Protein AF-A0AAD9RQG6-F1 (afdb_monomer)

Radius of gyration: 21.59 Å; Cα contacts (8 Å, |Δi|>4): 151; chains: 1; bounding box: 57×41×57 Å

pLDDT: mean 78.48, std 16.46, range [25.41, 93.88]

Secondary structure (DSSP, 8-state):
-HHHHHHHHHHHHHHHHHHHHHHHHHHHHHH-GGG--HHHHHHHHHHHHHHHHHHHHHHHHTSTTTHHHHHHHHHH-HHHH--GGGS-HHHHHHHHHHHHHHHHTTHHHHHHHHHHHGGG---HHHHHHHHHHHHHHHTT----HHHHHTTTHHHHSTTT-GGG--HHHHHHHHHHTT--TTSS-HHHHHHHHHHHHHHHHHHHHHTT-GGGS-HHHHHHHHHHTT--TTTGGG-TTSGGGSTT--

Nearest PDB structures (foldseek):
  8ap6-assembly1_E  TM=6.357E-01  e=2.308E-02  Trypanosoma brucei brucei
  6elu-assembly2_D  TM=2.944E-01  e=5.279E+00  Trypanosoma brucei rhodesiense
  2v0o-assembly2_C  TM=1.497E-01  e=2.511E+00  Homo sapiens

Organism: NCBI:txid1348599

Solvent-accessible surface area (backbone atoms only — not comparable to full-atom values): 14191 Å² total; per-residue (Å²): 112,68,66,61,51,42,49,56,49,14,51,53,52,46,52,52,52,49,52,52,44,54,52,47,55,55,46,46,77,72,71,49,83,84,84,57,50,46,69,54,55,51,44,64,68,46,46,65,58,44,47,65,46,33,44,63,55,54,62,47,51,73,40,83,80,41,48,79,53,52,55,59,48,38,67,77,37,39,84,73,42,43,47,77,59,55,46,52,73,66,53,48,52,52,54,48,51,52,54,48,57,61,17,55,66,24,49,62,61,34,50,52,50,50,61,70,44,50,77,72,45,81,52,65,67,61,37,53,53,51,49,53,44,52,52,33,47,74,72,71,48,82,70,54,69,69,64,55,58,75,50,44,64,38,47,72,35,78,69,55,10,74,91,66,50,50,70,68,45,49,49,24,54,32,34,49,72,69,43,73,78,87,49,81,61,61,66,59,55,50,50,53,50,52,53,49,51,51,52,42,52,55,24,37,55,73,64,62,33,79,89,63,51,53,72,70,56,50,53,48,45,40,70,75,52,83,59,86,53,90,62,48,86,80,49,76,88,67,65,87,75,72,80,80,82,129

Structure (mmCIF, N/CA/C/O backbone):
data_AF-A0AAD9RQG6-F1
#
_entry.id   AF-A0AAD9RQG6-F1
#
loop_
_atom_site.group_PDB
_atom_site.id
_atom_site.type_symbol
_atom_site.label_atom_id
_atom_site.label_alt_id
_atom_site.label_comp_id
_atom_site.label_asym_id
_atom_site.label_entity_id
_atom_site.label_seq_id
_atom_site.pdbx_PDB_ins_code
_atom_site.Cartn_x
_atom_site.Cartn_y
_atom_site.Cartn_z
_atom_site.occupancy
_atom_site.B_iso_or_equiv
_atom_site.auth_seq_id
_atom_site.auth_comp_id
_atom_site.auth_asym_id
_atom_site.auth_atom_id
_atom_site.pdbx_PDB_model_num
ATOM 1 N N . MET A 1 1 ? 11.235 -9.439 -32.032 1.00 61.31 1 MET A N 1
ATOM 2 C CA . MET A 1 1 ? 11.265 -7.955 -31.947 1.00 61.31 1 MET A CA 1
ATOM 3 C C . MET A 1 1 ? 10.408 -7.368 -30.819 1.00 61.31 1 MET A C 1
ATOM 5 O O . MET A 1 1 ? 10.856 -6.404 -30.210 1.00 61.31 1 MET A O 1
ATOM 9 N N . LEU A 1 2 ? 9.226 -7.923 -30.501 1.00 68.56 2 LEU A N 1
ATOM 10 C CA . LEU A 1 2 ? 8.334 -7.377 -29.459 1.00 68.56 2 LEU A CA 1
ATOM 11 C C . LEU A 1 2 ? 8.984 -7.318 -28.058 1.00 68.56 2 LEU A C 1
ATOM 13 O O . LEU A 1 2 ? 8.902 -6.296 -27.386 1.00 68.56 2 LEU A O 1
ATOM 17 N N . LEU A 1 3 ? 9.704 -8.377 -27.665 1.00 69.69 3 LEU A N 1
ATOM 18 C CA . LEU A 1 3 ? 10.379 -8.485 -26.365 1.00 69.69 3 LEU A CA 1
ATOM 19 C C . LEU A 1 3 ? 11.419 -7.377 -26.150 1.00 69.69 3 LEU A C 1
ATOM 21 O O . LEU A 1 3 ? 11.365 -6.654 -25.163 1.00 69.69 3 LEU A O 1
ATOM 25 N N . TYR A 1 4 ? 12.319 -7.191 -27.118 1.00 74.94 4 TYR A N 1
ATOM 26 C CA . TYR A 1 4 ? 13.326 -6.129 -27.074 1.00 74.94 4 TYR A CA 1
ATOM 27 C C . TYR A 1 4 ? 12.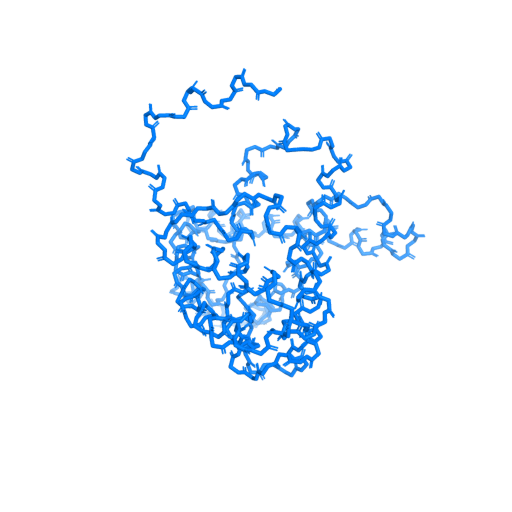685 -4.743 -26.944 1.00 74.94 4 TYR A C 1
ATOM 29 O O . TYR A 1 4 ? 13.173 -3.915 -26.183 1.00 74.94 4 TYR A O 1
ATOM 37 N N . ARG A 1 5 ? 11.563 -4.495 -27.635 1.00 78.50 5 ARG A N 1
ATOM 38 C CA . ARG A 1 5 ? 10.841 -3.219 -27.548 1.00 78.50 5 ARG A CA 1
ATOM 39 C C . ARG A 1 5 ? 10.243 -2.993 -26.158 1.00 78.50 5 ARG A C 1
ATOM 41 O O . ARG A 1 5 ? 10.395 -1.900 -25.626 1.00 78.50 5 ARG A O 1
ATOM 48 N N . VAL A 1 6 ? 9.613 -4.010 -25.568 1.00 77.38 6 VAL A N 1
ATOM 49 C CA . VAL A 1 6 ? 9.045 -3.934 -24.210 1.00 77.38 6 VAL A CA 1
ATOM 50 C C . VAL A 1 6 ? 10.143 -3.690 -23.178 1.00 77.38 6 VAL A C 1
ATOM 52 O O . VAL A 1 6 ? 10.019 -2.778 -22.369 1.00 77.38 6 VAL A O 1
ATOM 55 N N . PHE A 1 7 ? 11.254 -4.427 -23.250 1.00 78.62 7 PHE A N 1
ATOM 56 C CA . PHE A 1 7 ? 12.377 -4.231 -22.334 1.00 78.62 7 PHE A CA 1
ATOM 57 C C . PHE A 1 7 ? 13.052 -2.871 -22.522 1.00 78.62 7 PHE A C 1
ATOM 59 O O . PHE A 1 7 ? 13.266 -2.176 -21.539 1.00 78.62 7 PHE A O 1
ATOM 66 N N . LYS A 1 8 ? 13.328 -2.450 -23.762 1.00 81.12 8 LYS A N 1
ATOM 67 C CA . LYS A 1 8 ? 13.946 -1.148 -24.060 1.00 81.12 8 LYS A CA 1
ATOM 68 C C . LYS A 1 8 ? 13.084 0.022 -23.585 1.00 81.12 8 LYS A C 1
ATOM 70 O O . LYS A 1 8 ? 13.601 0.974 -22.998 1.00 81.12 8 LYS A O 1
ATOM 75 N N . ASN A 1 9 ? 11.779 -0.040 -23.841 1.00 82.19 9 ASN A N 1
ATOM 76 C CA . ASN A 1 9 ? 10.848 0.984 -23.379 1.00 82.19 9 ASN A CA 1
ATOM 77 C C . ASN A 1 9 ? 10.743 0.961 -21.851 1.00 82.19 9 ASN A C 1
ATOM 79 O O . ASN A 1 9 ? 10.900 2.008 -21.230 1.00 82.19 9 ASN A O 1
ATOM 83 N N . GLY A 1 10 ? 10.612 -0.224 -21.250 1.00 82.25 10 GLY A N 1
ATOM 84 C CA . GLY A 1 10 ? 10.555 -0.395 -19.800 1.00 82.25 10 GLY A CA 1
ATOM 85 C C . GLY A 1 10 ? 11.804 0.125 -19.088 1.00 82.25 10 GLY A C 1
ATOM 86 O O . GLY A 1 10 ? 11.682 0.851 -18.107 1.00 82.25 10 GLY A O 1
ATOM 87 N N . THR A 1 11 ? 13.008 -0.137 -19.614 1.00 83.00 11 THR A N 1
ATOM 88 C CA . THR A 1 11 ? 14.244 0.439 -19.062 1.00 83.00 11 THR A CA 1
ATOM 89 C C . THR A 1 11 ? 14.247 1.958 -19.172 1.00 83.00 11 THR A C 1
ATOM 91 O O . THR A 1 11 ? 14.614 2.633 -18.216 1.00 83.00 11 THR A O 1
ATOM 94 N N . LYS A 1 12 ? 13.824 2.514 -20.315 1.00 86.12 12 LYS A N 1
ATOM 95 C CA . LYS A 1 12 ? 13.802 3.968 -20.527 1.00 86.12 12 LYS A CA 1
ATOM 96 C C . LYS A 1 12 ? 12.846 4.654 -19.548 1.00 86.12 12 LYS A C 1
ATOM 98 O O . LYS A 1 12 ? 13.221 5.654 -18.941 1.00 86.12 12 LYS A O 1
ATOM 103 N N . GLU A 1 13 ? 11.641 4.113 -19.389 1.00 84.69 13 GLU A N 1
ATOM 104 C CA . GLU A 1 13 ? 10.644 4.614 -18.437 1.00 84.69 13 GLU A CA 1
ATOM 105 C C . GLU A 1 13 ? 11.157 4.504 -16.996 1.00 84.69 13 GLU A C 1
ATOM 107 O O . GLU A 1 13 ? 11.123 5.485 -16.255 1.00 84.69 13 GLU A O 1
ATOM 112 N N . PHE A 1 14 ? 11.735 3.357 -16.630 1.00 85.62 14 PHE A N 1
ATOM 113 C CA . PHE A 1 14 ? 12.299 3.135 -15.301 1.00 85.62 14 PHE A CA 1
ATOM 114 C C . PHE A 1 14 ? 13.414 4.135 -14.967 1.00 85.62 14 PHE A C 1
ATOM 116 O O . PHE A 1 14 ? 13.359 4.783 -13.927 1.00 85.62 14 PHE A O 1
ATOM 123 N N . PHE A 1 15 ? 14.400 4.328 -15.852 1.00 85.00 15 PHE A N 1
ATOM 124 C CA . PHE A 1 15 ? 15.485 5.289 -15.618 1.00 85.00 15 PHE A CA 1
ATOM 125 C C . PHE A 1 15 ? 15.002 6.744 -15.594 1.00 85.00 15 PHE A C 1
ATOM 127 O O . PHE A 1 15 ? 15.527 7.539 -14.816 1.00 85.00 15 PHE A O 1
ATOM 134 N N . SER A 1 16 ? 13.993 7.094 -16.398 1.00 86.31 16 SER A N 1
ATOM 135 C CA . SER A 1 16 ? 13.339 8.407 -16.328 1.00 86.31 16 SER A CA 1
ATOM 136 C C . SER A 1 16 ? 12.748 8.646 -14.938 1.00 86.31 16 SER A C 1
ATOM 138 O O . SER A 1 16 ? 13.010 9.673 -14.308 1.00 86.31 16 SER A O 1
ATOM 140 N N . ASP A 1 17 ? 11.990 7.679 -14.430 1.00 85.12 17 ASP A N 1
ATOM 141 C CA . ASP A 1 17 ? 11.357 7.789 -13.122 1.00 85.12 17 ASP A CA 1
ATOM 142 C C . ASP A 1 17 ? 12.377 7.732 -11.973 1.00 85.12 17 ASP A C 1
ATOM 144 O O . ASP A 1 17 ? 12.215 8.433 -10.974 1.00 85.12 17 ASP A O 1
ATOM 148 N N . LEU A 1 18 ? 13.471 6.977 -12.119 1.00 85.56 18 LEU A N 1
ATOM 149 C CA . LEU A 1 18 ? 14.593 7.015 -11.178 1.00 85.56 18 LEU A CA 1
ATOM 150 C C . LEU A 1 18 ? 15.275 8.380 -11.150 1.00 85.56 18 LEU A C 1
ATOM 152 O O . LEU A 1 18 ? 15.566 8.896 -10.073 1.00 85.56 18 LEU A O 1
ATOM 156 N N . GLY A 1 19 ? 15.514 8.984 -12.315 1.00 85.81 19 GLY A N 1
ATOM 157 C CA . GLY A 1 19 ? 16.075 10.328 -12.407 1.00 85.81 19 GLY A CA 1
ATOM 158 C C . GLY A 1 19 ? 15.192 11.350 -11.690 1.00 85.81 19 GLY A C 1
ATOM 159 O O . GLY A 1 19 ? 15.685 12.119 -10.865 1.00 85.81 19 GLY A O 1
ATOM 160 N N . LYS A 1 20 ? 13.873 11.299 -11.926 1.00 86.56 20 LYS A N 1
ATOM 161 C CA . LYS A 1 20 ? 12.889 12.129 -11.212 1.00 86.56 20 LYS A CA 1
ATOM 162 C C . LYS A 1 20 ? 12.940 11.889 -9.703 1.00 86.56 20 LYS A C 1
ATOM 164 O O . LYS A 1 20 ? 13.023 12.849 -8.946 1.00 86.56 20 LYS A O 1
ATOM 169 N N . TYR A 1 21 ? 12.955 10.632 -9.265 1.00 86.38 21 TYR A N 1
ATOM 170 C CA . TYR A 1 21 ? 13.054 10.272 -7.850 1.00 86.38 21 TYR A CA 1
ATOM 171 C C . TYR A 1 21 ? 14.309 10.859 -7.186 1.00 86.38 21 TYR A C 1
ATOM 173 O O . TYR A 1 21 ? 14.210 11.470 -6.124 1.00 86.38 21 TYR A O 1
ATOM 181 N N . MET A 1 22 ? 15.474 10.759 -7.832 1.00 84.81 22 MET A N 1
ATOM 182 C CA . MET A 1 22 ? 16.723 11.327 -7.312 1.00 84.81 22 MET A CA 1
ATOM 183 C C . MET A 1 22 ? 16.670 12.856 -7.207 1.00 84.81 22 MET A C 1
ATOM 185 O O . MET A 1 22 ? 17.141 13.423 -6.220 1.00 84.81 22 MET A O 1
ATOM 189 N N . SER A 1 23 ? 16.076 13.531 -8.193 1.00 84.69 23 SER A N 1
ATOM 190 C CA . SER A 1 23 ? 15.862 14.982 -8.152 1.00 84.69 23 SER A CA 1
ATOM 191 C C . SER A 1 23 ? 14.915 15.390 -7.020 1.00 84.69 23 SER A C 1
ATOM 193 O O . SER A 1 23 ? 15.175 16.373 -6.327 1.00 84.69 23 SER A O 1
ATOM 195 N N . LEU A 1 24 ? 13.858 14.611 -6.779 1.00 84.94 24 LEU A N 1
ATOM 196 C CA . LEU A 1 24 ? 12.909 14.850 -5.690 1.00 84.94 24 LEU A CA 1
ATOM 197 C C . LEU A 1 24 ? 13.531 14.647 -4.312 1.00 84.94 24 LEU A C 1
ATOM 199 O O . LEU A 1 24 ? 13.288 15.461 -3.427 1.00 84.94 24 LEU A O 1
ATOM 203 N N . LEU A 1 25 ? 14.368 13.623 -4.132 1.00 81.75 25 LEU A N 1
ATOM 204 C CA . LEU A 1 25 ? 15.104 13.426 -2.880 1.00 81.75 25 LEU A CA 1
ATOM 205 C C . LEU A 1 25 ? 16.026 14.612 -2.570 1.00 81.75 25 LEU A C 1
ATOM 207 O O . LEU A 1 25 ? 16.084 15.071 -1.431 1.00 81.75 25 LEU A O 1
ATOM 211 N N . LYS A 1 26 ? 16.718 15.148 -3.585 1.00 80.00 26 LYS A N 1
ATOM 212 C CA . LYS A 1 26 ? 17.540 16.358 -3.427 1.00 80.00 26 LYS A CA 1
ATOM 213 C C . LYS A 1 26 ? 16.689 17.574 -3.055 1.00 80.00 26 LYS A C 1
ATOM 215 O O . LYS A 1 26 ? 17.047 18.288 -2.127 1.00 80.00 26 LYS A O 1
ATOM 220 N N . LYS A 1 27 ? 15.553 17.776 -3.730 1.00 77.44 27 LYS A N 1
ATOM 221 C CA . LYS A 1 27 ? 14.614 18.880 -3.464 1.00 77.44 27 LYS A CA 1
ATOM 222 C C . LYS A 1 27 ? 13.996 18.794 -2.065 1.00 77.44 27 LYS A C 1
ATOM 224 O O . LYS A 1 27 ? 13.904 19.800 -1.374 1.00 77.44 27 LYS A O 1
ATOM 229 N N . GLN A 1 28 ? 13.630 17.593 -1.616 1.00 73.31 28 GLN A N 1
ATOM 230 C CA . GLN A 1 28 ? 13.080 17.353 -0.280 1.00 73.31 28 GLN A CA 1
ATOM 231 C C . GLN A 1 28 ? 14.066 17.740 0.829 1.00 73.31 28 GLN A C 1
ATOM 233 O O . GLN A 1 28 ? 13.648 18.313 1.833 1.00 73.31 28 GLN A O 1
ATOM 238 N N . ASN A 1 29 ? 15.354 17.443 0.643 1.00 65.75 29 ASN A N 1
ATOM 239 C CA . ASN A 1 29 ? 16.402 17.794 1.602 1.00 65.75 29 ASN A CA 1
ATOM 240 C C . ASN A 1 29 ? 16.694 19.306 1.664 1.00 65.75 29 ASN A C 1
ATOM 242 O O . ASN A 1 29 ? 17.303 19.744 2.634 1.00 65.75 29 ASN A O 1
ATOM 246 N N . LEU A 1 30 ? 16.289 20.082 0.649 1.00 60.78 30 LEU A N 1
ATOM 247 C CA . LEU A 1 30 ? 16.596 21.512 0.523 1.00 60.78 30 LEU A CA 1
ATOM 248 C C . LEU A 1 30 ? 15.401 22.425 0.855 1.00 60.78 30 LEU A C 1
ATOM 250 O O . LEU A 1 30 ? 15.564 23.351 1.640 1.00 60.78 30 LEU A O 1
ATOM 254 N N . ASP A 1 31 ? 14.206 22.150 0.316 1.00 57.41 31 ASP A N 1
ATOM 255 C CA . ASP A 1 31 ? 13.069 23.097 0.336 1.00 57.41 31 ASP A CA 1
ATOM 256 C C . ASP A 1 31 ? 11.907 22.692 1.265 1.00 57.41 31 ASP A C 1
ATOM 258 O O . ASP A 1 31 ? 10.929 23.427 1.420 1.00 57.41 31 ASP A O 1
ATOM 262 N N . GLY A 1 32 ? 11.979 21.514 1.893 1.00 58.09 32 GLY A N 1
ATOM 263 C CA . GLY A 1 32 ? 10.878 20.977 2.694 1.00 58.09 32 GLY A CA 1
ATOM 264 C C . GLY A 1 32 ? 9.651 20.561 1.859 1.00 58.09 32 GLY A C 1
ATOM 265 O O . GLY A 1 32 ? 9.453 20.941 0.708 1.00 58.09 32 GLY A O 1
ATOM 266 N N . LEU A 1 33 ? 8.797 19.717 2.442 1.00 57.38 33 LEU A N 1
ATOM 267 C CA . LEU A 1 33 ? 7.716 18.970 1.767 1.00 57.38 33 LEU A CA 1
ATOM 268 C C . LEU A 1 33 ? 6.525 19.826 1.255 1.00 57.38 33 LEU A C 1
ATOM 270 O O . LEU A 1 33 ? 5.476 19.276 0.920 1.00 57.38 33 LEU A O 1
ATOM 274 N N . ASN A 1 34 ? 6.628 21.157 1.221 1.00 58.25 34 ASN A N 1
ATOM 275 C CA . ASN A 1 34 ? 5.455 22.036 1.126 1.00 58.25 34 ASN A CA 1
ATOM 276 C C . ASN A 1 34 ? 4.846 22.149 -0.284 1.00 58.25 34 ASN A C 1
ATOM 278 O O . ASN A 1 34 ? 3.642 22.402 -0.397 1.00 58.25 34 ASN A O 1
ATOM 282 N N . ASN A 1 35 ? 5.629 21.893 -1.339 1.00 65.00 35 ASN A N 1
ATOM 283 C CA . ASN A 1 35 ? 5.195 22.003 -2.739 1.00 65.00 35 ASN A CA 1
ATOM 284 C C . ASN A 1 35 ? 5.431 20.710 -3.541 1.00 65.00 35 ASN A C 1
ATOM 286 O O . ASN A 1 35 ? 6.037 20.733 -4.616 1.00 65.00 35 ASN A O 1
ATOM 290 N N . ILE A 1 36 ? 5.021 19.575 -2.970 1.00 68.94 36 ILE A N 1
ATOM 291 C CA . ILE A 1 36 ? 5.125 18.268 -3.625 1.00 68.94 36 ILE A CA 1
ATOM 292 C C . ILE A 1 36 ? 3.809 17.960 -4.333 1.00 68.94 36 ILE A C 1
ATOM 294 O O . ILE A 1 36 ? 2.750 17.933 -3.701 1.00 68.94 36 ILE A O 1
ATOM 298 N N . LYS A 1 37 ? 3.894 17.714 -5.640 1.00 77.25 37 LYS A N 1
ATOM 299 C CA . LYS A 1 37 ? 2.759 17.285 -6.463 1.00 77.25 37 LYS A CA 1
ATOM 300 C C . LYS A 1 37 ? 2.370 15.849 -6.138 1.00 77.25 37 LYS A C 1
ATOM 302 O O . LYS A 1 37 ? 3.192 15.040 -5.704 1.00 77.25 37 LYS A O 1
ATOM 307 N N . ARG A 1 38 ? 1.128 15.474 -6.416 1.00 71.44 38 ARG A N 1
ATOM 308 C CA . ARG A 1 38 ? 0.614 14.127 -6.142 1.00 71.44 38 ARG A CA 1
ATOM 309 C C . ARG A 1 38 ? 1.447 13.031 -6.822 1.00 71.44 38 ARG A C 1
ATOM 311 O O . ARG A 1 38 ? 1.753 12.012 -6.202 1.00 71.44 38 ARG A O 1
ATOM 318 N N . GLU A 1 39 ? 1.855 13.251 -8.071 1.00 72.94 39 GLU A N 1
ATOM 319 C CA . GLU A 1 39 ? 2.701 12.313 -8.827 1.00 72.94 39 GLU A CA 1
ATOM 320 C C . GLU A 1 39 ? 4.071 12.101 -8.170 1.00 72.94 39 GLU A C 1
ATOM 322 O O . GLU A 1 39 ? 4.591 10.986 -8.136 1.00 72.94 39 GLU A O 1
ATOM 327 N N . GLU A 1 40 ? 4.637 13.158 -7.588 1.00 78.75 40 GLU A N 1
ATOM 328 C CA . GLU A 1 40 ? 5.915 13.112 -6.882 1.00 78.75 40 GLU A CA 1
ATOM 329 C C . GLU A 1 40 ? 5.782 12.313 -5.574 1.00 78.75 40 GLU A C 1
ATOM 331 O O . GLU A 1 40 ? 6.625 11.461 -5.290 1.00 78.75 40 GLU A O 1
ATOM 336 N N . ILE A 1 41 ? 4.686 12.498 -4.819 1.00 75.56 41 ILE A N 1
ATOM 337 C CA . ILE A 1 41 ? 4.378 11.703 -3.611 1.00 75.56 41 ILE A CA 1
ATOM 338 C C . ILE A 1 41 ? 4.271 10.214 -3.962 1.00 75.56 41 ILE A C 1
ATOM 340 O O . ILE A 1 41 ? 4.850 9.358 -3.283 1.00 75.56 41 ILE A O 1
ATOM 344 N N . GLN A 1 42 ? 3.547 9.896 -5.036 1.00 76.06 42 GLN A N 1
ATOM 345 C CA . GLN A 1 42 ? 3.401 8.528 -5.517 1.00 76.06 42 GLN A CA 1
ATOM 346 C C . GLN A 1 42 ? 4.754 7.927 -5.907 1.00 76.06 42 GLN A C 1
ATOM 348 O O . GLN A 1 42 ? 5.050 6.784 -5.537 1.00 76.06 42 GLN A O 1
ATOM 353 N N . LEU A 1 43 ? 5.572 8.684 -6.639 1.00 80.69 43 LEU A N 1
ATOM 354 C CA . LEU A 1 43 ? 6.874 8.235 -7.108 1.00 80.69 43 LEU A CA 1
ATOM 355 C C . LEU A 1 43 ? 7.813 7.945 -5.935 1.00 80.69 43 LEU A C 1
ATOM 357 O O . LEU A 1 43 ? 8.385 6.857 -5.876 1.00 80.69 43 LEU A O 1
ATOM 361 N N . ILE A 1 44 ? 7.898 8.856 -4.960 1.00 80.00 44 ILE A N 1
ATOM 362 C CA . ILE A 1 44 ? 8.724 8.705 -3.752 1.00 80.00 44 ILE A CA 1
ATOM 363 C C . ILE A 1 44 ? 8.363 7.429 -2.984 1.00 80.00 44 ILE A C 1
ATOM 365 O O . ILE A 1 44 ? 9.246 6.733 -2.484 1.00 80.00 44 ILE A O 1
ATOM 369 N N . TYR A 1 45 ? 7.074 7.093 -2.901 1.00 76.31 45 TYR A N 1
ATOM 370 C CA . TYR A 1 45 ? 6.623 5.922 -2.150 1.00 76.31 45 TYR A CA 1
ATOM 371 C C . TYR A 1 45 ? 6.752 4.599 -2.923 1.00 76.31 45 TYR A C 1
ATOM 373 O O . TYR A 1 45 ? 6.926 3.532 -2.320 1.00 76.31 45 TYR A O 1
ATOM 381 N N . THR A 1 46 ? 6.640 4.646 -4.251 1.00 77.69 46 THR A N 1
ATOM 382 C CA . THR A 1 46 ? 6.629 3.449 -5.107 1.00 77.69 46 THR A CA 1
ATOM 383 C C . THR A 1 46 ? 8.047 3.033 -5.503 1.00 77.69 46 THR A C 1
ATOM 385 O O . THR A 1 46 ? 8.392 1.855 -5.387 1.00 77.69 46 THR A O 1
ATOM 388 N N . MET A 1 47 ? 8.909 3.996 -5.847 1.00 81.69 47 MET A N 1
ATOM 389 C CA . MET A 1 47 ? 10.257 3.722 -6.348 1.00 81.69 47 MET A CA 1
ATOM 390 C C . MET A 1 47 ? 11.180 2.891 -5.458 1.00 81.69 47 MET A C 1
ATOM 392 O O . MET A 1 47 ? 11.822 1.988 -5.989 1.00 81.69 47 MET A O 1
ATOM 396 N N . PRO A 1 48 ? 11.272 3.094 -4.130 1.00 80.94 48 PRO A N 1
ATOM 397 C CA . PRO A 1 48 ? 12.165 2.272 -3.314 1.00 80.94 48 PRO A CA 1
ATOM 398 C C . PRO A 1 48 ? 11.765 0.789 -3.326 1.00 80.94 48 PRO A C 1
ATOM 400 O O . PRO A 1 48 ? 12.623 -0.089 -3.261 1.00 80.94 48 PRO A O 1
ATOM 403 N N . LYS A 1 49 ? 10.465 0.489 -3.446 1.00 79.94 49 LYS A N 1
ATOM 404 C CA . LYS A 1 49 ? 9.971 -0.893 -3.545 1.00 79.94 49 LYS A CA 1
ATOM 405 C C . LYS A 1 49 ? 10.290 -1.492 -4.909 1.00 79.94 49 LYS A C 1
ATOM 407 O O . LYS A 1 49 ? 10.710 -2.645 -4.973 1.00 79.94 49 LYS A O 1
ATOM 412 N N . ASP A 1 50 ? 10.121 -0.707 -5.967 1.00 83.75 50 ASP A N 1
ATOM 413 C CA . ASP A 1 50 ? 10.449 -1.114 -7.332 1.00 83.75 50 ASP A CA 1
ATOM 414 C C . ASP A 1 50 ? 11.956 -1.359 -7.498 1.00 83.75 50 ASP A C 1
ATOM 416 O O . ASP A 1 50 ? 12.355 -2.377 -8.064 1.00 83.75 50 ASP A O 1
ATOM 420 N N . LEU A 1 51 ? 12.796 -0.508 -6.901 1.00 85.12 51 LEU A N 1
ATOM 421 C CA . LEU A 1 51 ? 14.249 -0.676 -6.845 1.00 85.12 51 LEU A CA 1
ATOM 422 C C . LEU A 1 51 ? 14.659 -1.949 -6.109 1.00 85.12 51 LEU A C 1
ATOM 424 O O . LEU A 1 51 ? 15.459 -2.725 -6.624 1.00 85.12 51 LEU A O 1
ATOM 428 N N . LEU A 1 52 ? 14.096 -2.193 -4.924 1.00 85.81 52 LEU A N 1
ATOM 429 C CA . LEU A 1 52 ? 14.406 -3.394 -4.148 1.00 85.81 52 LEU A CA 1
ATOM 430 C C . LEU A 1 52 ? 13.962 -4.673 -4.871 1.00 85.81 52 LEU A C 1
ATOM 432 O O . LEU A 1 52 ? 14.605 -5.711 -4.740 1.00 85.81 52 LEU A O 1
ATOM 436 N N . LYS A 1 53 ? 12.888 -4.593 -5.661 1.00 85.38 53 LYS A N 1
ATOM 437 C CA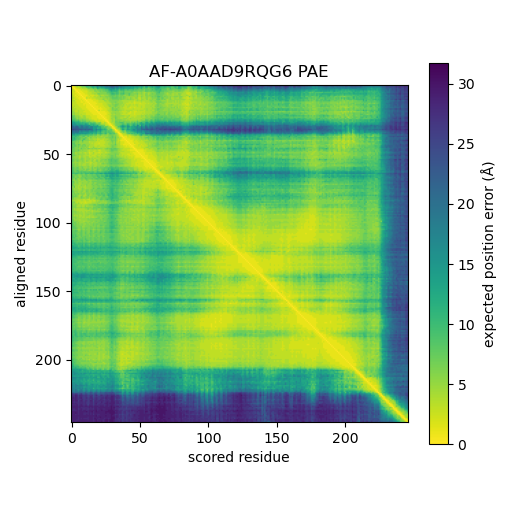 . LYS A 1 53 ? 12.382 -5.705 -6.466 1.00 85.38 53 LYS A CA 1
ATOM 438 C C . LYS A 1 53 ? 13.257 -6.002 -7.685 1.00 85.38 53 LYS A C 1
ATOM 440 O O . LYS A 1 53 ? 13.492 -7.170 -7.976 1.00 85.38 53 LYS A O 1
ATOM 445 N N . ILE A 1 54 ? 13.732 -4.972 -8.389 1.00 86.00 54 ILE A N 1
ATOM 446 C CA . ILE A 1 54 ? 14.514 -5.138 -9.625 1.00 86.00 54 ILE A CA 1
ATOM 447 C C . ILE A 1 54 ? 16.019 -5.299 -9.373 1.00 86.00 54 ILE A C 1
ATOM 449 O O . ILE A 1 54 ? 16.717 -5.893 -10.191 1.00 86.00 54 ILE A O 1
ATOM 453 N N . SER A 1 55 ? 16.525 -4.820 -8.232 1.00 86.06 55 SER A N 1
ATOM 454 C CA . SER A 1 55 ? 17.944 -4.884 -7.861 1.00 86.06 55 SER A CA 1
ATOM 455 C C . SER A 1 55 ? 18.542 -6.297 -7.957 1.00 86.06 55 SER A C 1
ATOM 457 O O . SER A 1 55 ? 19.583 -6.432 -8.597 1.00 86.06 55 SER A O 1
ATOM 459 N N . PRO A 1 56 ? 17.893 -7.376 -7.466 1.00 86.12 56 PRO A N 1
ATOM 460 C CA . PRO A 1 56 ? 18.420 -8.732 -7.631 1.00 86.12 56 PRO A CA 1
ATOM 461 C C . PRO A 1 56 ? 18.611 -9.130 -9.099 1.00 86.12 56 PRO A C 1
ATOM 463 O O . PRO A 1 56 ? 19.631 -9.712 -9.452 1.00 86.12 56 PRO A O 1
ATOM 466 N N . VAL A 1 57 ? 17.660 -8.775 -9.969 1.00 86.56 57 VAL A N 1
ATOM 467 C CA . VAL A 1 57 ? 17.743 -9.054 -11.410 1.00 86.56 57 VAL A CA 1
ATOM 468 C C . VAL A 1 57 ? 18.907 -8.288 -12.035 1.00 86.56 57 VAL A C 1
ATOM 470 O O . VAL A 1 57 ? 19.681 -8.869 -12.793 1.00 86.56 57 VAL A O 1
ATOM 473 N N . LEU A 1 58 ? 19.070 -7.011 -11.673 1.00 85.38 58 LEU A N 1
ATOM 474 C CA . LEU A 1 58 ? 20.163 -6.170 -12.162 1.00 85.38 58 LEU A CA 1
ATOM 475 C C . LEU A 1 58 ? 21.530 -6.690 -11.705 1.00 85.38 58 LEU A C 1
ATOM 477 O O . LEU A 1 58 ? 22.414 -6.868 -12.538 1.00 85.38 58 LEU A O 1
ATOM 481 N N . LEU A 1 59 ? 21.688 -6.997 -10.417 1.00 88.38 59 LEU A N 1
ATOM 482 C CA . LEU A 1 59 ? 22.937 -7.516 -9.856 1.00 88.38 59 LEU A CA 1
ATOM 483 C C . LEU A 1 59 ? 23.335 -8.848 -10.496 1.00 88.38 59 LEU A C 1
ATOM 485 O O . LEU A 1 59 ? 24.490 -9.028 -10.871 1.00 88.38 59 LEU A O 1
ATOM 489 N N . ILE A 1 60 ? 22.377 -9.762 -10.682 1.00 87.62 60 ILE A N 1
ATOM 490 C CA . ILE A 1 60 ? 22.640 -11.049 -11.333 1.00 87.62 60 ILE A CA 1
ATOM 491 C C . ILE A 1 60 ? 23.006 -10.843 -12.807 1.00 87.62 60 ILE A C 1
ATOM 493 O O . ILE A 1 60 ? 23.904 -11.524 -13.291 1.00 87.62 60 ILE A O 1
ATOM 497 N N . SER A 1 61 ? 22.369 -9.900 -13.512 1.00 85.12 61 SER A N 1
ATOM 498 C CA . SER A 1 61 ? 22.645 -9.636 -14.935 1.00 85.12 61 SER A CA 1
ATOM 499 C C . SER A 1 61 ? 24.033 -9.043 -15.218 1.00 85.12 61 SER A C 1
ATOM 501 O O . SER A 1 61 ? 24.547 -9.145 -16.332 1.00 85.12 61 SER A O 1
ATOM 503 N N . MET A 1 62 ? 24.670 -8.441 -14.210 1.00 85.56 62 MET A N 1
ATOM 504 C CA . MET A 1 62 ? 26.040 -7.934 -14.337 1.00 85.56 62 MET A CA 1
ATOM 505 C C . MET A 1 62 ? 27.077 -9.063 -14.409 1.00 85.56 62 MET A C 1
ATOM 507 O O . MET A 1 62 ? 28.187 -8.837 -14.887 1.00 85.56 62 MET A O 1
ATOM 511 N N . LEU A 1 63 ? 26.737 -10.274 -13.955 1.00 90.06 63 LEU A N 1
ATOM 512 C CA . LEU A 1 63 ? 27.648 -11.413 -13.988 1.00 90.06 63 LEU A CA 1
ATOM 513 C C . LEU A 1 63 ? 27.715 -12.023 -15.403 1.00 90.06 63 LEU A C 1
ATOM 515 O O . LEU A 1 63 ? 26.694 -12.150 -16.086 1.00 90.06 63 LEU A O 1
ATOM 519 N N . PRO A 1 64 ? 28.902 -12.442 -15.875 1.00 83.94 64 PRO A N 1
ATOM 520 C CA . PRO A 1 64 ? 29.001 -13.197 -17.117 1.00 83.94 64 PRO A CA 1
ATOM 521 C C . PRO A 1 64 ? 28.279 -14.550 -16.967 1.00 83.94 64 PRO A C 1
ATOM 523 O O . PRO A 1 64 ? 28.219 -15.119 -15.880 1.00 83.94 64 PRO A O 1
ATOM 526 N N . PHE A 1 65 ? 27.725 -15.073 -18.065 1.00 84.25 65 PHE A N 1
ATOM 527 C CA . PHE A 1 65 ? 26.999 -16.359 -18.160 1.00 84.25 65 PHE A CA 1
ATOM 528 C C . PHE A 1 65 ? 25.622 -16.455 -17.470 1.00 84.25 65 PHE A C 1
ATOM 530 O O . PHE A 1 65 ? 24.796 -17.262 -17.893 1.00 84.25 65 PHE A O 1
ATOM 537 N N . THR A 1 66 ? 25.301 -15.617 -16.485 1.00 85.94 66 THR A N 1
ATOM 538 C CA . THR A 1 66 ? 23.981 -15.618 -15.810 1.00 85.94 66 THR A CA 1
ATOM 539 C C . THR A 1 66 ? 22.867 -15.022 -16.675 1.00 85.94 66 THR A C 1
ATOM 541 O O . THR A 1 66 ? 21.694 -15.372 -16.517 1.00 85.94 66 THR A O 1
ATOM 544 N N . ASN A 1 67 ? 23.234 -14.163 -17.632 1.00 83.12 67 ASN A N 1
ATOM 545 C CA . ASN A 1 67 ? 22.314 -13.494 -18.553 1.00 83.12 67 ASN A CA 1
ATOM 546 C C . ASN A 1 67 ? 21.424 -14.470 -19.337 1.00 83.12 67 ASN A C 1
ATOM 548 O O . ASN A 1 67 ? 20.248 -14.189 -19.565 1.00 83.12 67 ASN A O 1
ATOM 552 N N . TYR A 1 68 ? 21.940 -15.654 -19.670 1.00 84.12 68 TYR A N 1
ATOM 553 C CA . TYR A 1 68 ? 21.180 -16.686 -20.379 1.00 84.12 68 TYR A CA 1
ATOM 554 C C . TYR A 1 68 ? 20.038 -17.283 -19.550 1.00 84.12 68 TYR A C 1
ATOM 556 O O . TYR A 1 68 ? 19.074 -17.775 -20.125 1.00 84.12 68 TYR A O 1
ATOM 564 N N . PHE A 1 69 ? 20.108 -17.209 -18.219 1.00 86.50 69 PHE A N 1
ATOM 565 C CA . PHE A 1 69 ? 19.087 -17.749 -17.319 1.00 86.50 69 PHE A CA 1
ATOM 566 C C . PHE A 1 69 ? 18.156 -16.664 -16.777 1.00 86.50 69 PHE A C 1
ATOM 568 O O . PHE A 1 69 ? 16.943 -16.866 -16.702 1.00 86.50 69 PHE A O 1
ATOM 575 N N . ILE A 1 70 ? 18.702 -15.496 -16.427 1.00 85.88 70 ILE A N 1
ATOM 576 C CA . ILE A 1 70 ? 17.935 -14.439 -15.761 1.00 85.88 70 ILE A CA 1
ATOM 577 C C . ILE A 1 70 ? 16.876 -13.811 -16.676 1.00 85.88 70 ILE A C 1
ATOM 579 O O . ILE A 1 70 ? 15.767 -13.547 -16.216 1.00 85.88 70 ILE A O 1
ATOM 583 N N . PHE A 1 71 ? 17.163 -13.619 -17.971 1.00 83.12 71 PHE A N 1
ATOM 584 C CA . PHE A 1 71 ? 16.196 -13.027 -18.903 1.00 83.12 71 PHE A CA 1
ATOM 585 C C . PHE A 1 71 ? 15.008 -13.956 -19.196 1.00 83.12 71 PHE A C 1
ATOM 587 O O . PHE A 1 71 ? 13.872 -13.486 -19.082 1.00 83.12 71 PHE A O 1
ATOM 594 N N . PRO A 1 72 ? 15.201 -15.261 -19.493 1.00 86.56 72 PRO A N 1
ATOM 595 C CA . PRO A 1 72 ? 14.083 -16.198 -19.559 1.00 86.56 72 PRO A CA 1
ATOM 596 C C . PRO A 1 72 ? 13.292 -16.260 -18.251 1.00 86.56 72 PRO A C 1
ATOM 598 O O . PRO A 1 72 ? 12.065 -16.222 -18.278 1.00 86.56 72 PRO A O 1
ATOM 601 N N . LEU A 1 73 ? 13.967 -16.286 -17.097 1.00 86.88 73 LEU A N 1
ATOM 602 C CA . LEU A 1 73 ? 13.289 -16.334 -15.803 1.00 86.88 73 LEU A CA 1
ATOM 603 C C . LEU A 1 73 ? 12.430 -15.084 -15.557 1.00 86.88 73 LEU A C 1
ATOM 605 O O . LEU A 1 73 ? 11.277 -15.200 -15.145 1.00 86.88 73 LEU A O 1
ATOM 609 N N . ALA A 1 74 ? 12.954 -13.895 -15.865 1.00 84.50 74 ALA A N 1
ATOM 610 C CA . ALA A 1 74 ? 12.215 -12.638 -15.780 1.00 84.50 74 ALA A CA 1
ATOM 611 C C . ALA A 1 74 ? 11.010 -12.601 -16.733 1.00 84.50 74 ALA A C 1
ATOM 613 O O . ALA A 1 74 ? 9.978 -12.023 -16.393 1.00 84.50 74 ALA A O 1
ATOM 614 N N . TYR A 1 75 ? 11.117 -13.249 -17.897 1.00 83.12 75 TYR A N 1
ATOM 615 C CA . TYR A 1 75 ? 10.016 -13.386 -18.848 1.00 83.12 75 TYR A CA 1
ATOM 616 C C . TYR A 1 75 ? 8.910 -14.329 -18.351 1.00 83.12 75 TYR A C 1
ATOM 618 O O . TYR A 1 75 ? 7.733 -13.999 -18.489 1.00 83.12 75 TYR A O 1
ATOM 626 N N . TYR A 1 76 ? 9.264 -15.464 -17.740 1.00 84.94 76 TYR A N 1
ATOM 627 C CA . TYR A 1 76 ? 8.289 -16.409 -17.178 1.00 84.94 76 TYR A CA 1
ATOM 628 C C . TYR A 1 76 ? 7.657 -15.918 -15.866 1.00 84.94 76 TYR A C 1
ATOM 630 O O . TYR A 1 76 ? 6.491 -16.206 -15.599 1.00 84.94 76 TYR A O 1
ATOM 638 N N . PHE A 1 77 ? 8.391 -15.141 -15.063 1.00 85.69 77 PHE A N 1
ATOM 639 C CA . PHE A 1 77 ? 7.943 -14.625 -13.763 1.00 85.69 77 PHE A CA 1
ATOM 640 C C . PHE A 1 77 ? 7.956 -13.086 -13.694 1.00 85.69 77 PHE A C 1
ATOM 642 O O . PHE A 1 77 ? 8.580 -12.498 -12.798 1.00 85.69 77 PHE A O 1
ATOM 649 N N . PRO A 1 78 ? 7.230 -12.393 -14.595 1.00 83.06 78 PRO A N 1
ATOM 650 C CA . PRO A 1 78 ? 7.281 -10.937 -14.695 1.00 83.06 78 PRO A CA 1
ATOM 651 C C . PRO A 1 78 ? 6.737 -10.265 -13.430 1.00 83.06 78 PRO A C 1
ATOM 653 O O . PRO A 1 78 ? 7.220 -9.211 -13.024 1.00 83.06 78 PRO A O 1
ATOM 656 N N . ARG A 1 79 ? 5.768 -10.885 -12.746 1.00 83.94 79 ARG A N 1
ATOM 657 C CA . ARG A 1 79 ? 5.174 -10.323 -11.528 1.00 83.94 79 ARG A CA 1
ATOM 658 C C . ARG A 1 79 ? 6.142 -10.310 -10.347 1.00 83.94 79 ARG A C 1
ATOM 660 O O . ARG A 1 79 ? 6.041 -9.415 -9.512 1.00 83.94 79 ARG A O 1
ATOM 667 N N . GLN A 1 80 ? 7.045 -11.281 -10.246 1.00 84.25 80 GLN A N 1
ATOM 668 C CA . GLN A 1 80 ? 7.993 -11.402 -9.139 1.00 84.25 80 GLN A CA 1
ATOM 669 C C . GLN A 1 80 ? 9.272 -10.608 -9.407 1.00 84.25 80 GLN A C 1
ATOM 671 O O . GLN A 1 80 ? 9.742 -9.912 -8.512 1.00 84.25 80 GLN A O 1
ATOM 676 N N . LEU A 1 81 ? 9.795 -10.687 -10.632 1.00 81.38 81 LEU A N 1
ATOM 677 C CA . LEU A 1 81 ? 11.134 -10.201 -10.973 1.00 81.38 81 LEU A CA 1
ATOM 678 C C . LEU A 1 81 ? 11.144 -8.818 -11.629 1.00 81.38 81 LEU A C 1
ATOM 680 O O . LEU A 1 81 ? 12.151 -8.121 -11.564 1.00 81.38 81 LEU A O 1
ATOM 684 N N . LEU A 1 82 ? 10.035 -8.399 -12.242 1.00 83.12 82 LEU A N 1
ATOM 685 C CA . LEU A 1 82 ? 9.964 -7.138 -12.977 1.00 83.12 82 LEU A CA 1
ATOM 686 C C . LEU A 1 82 ? 9.033 -6.125 -12.301 1.00 83.12 82 LEU A C 1
ATOM 688 O O . LEU A 1 82 ? 8.085 -6.478 -11.588 1.00 83.12 82 LEU A O 1
ATOM 692 N N . THR A 1 83 ? 9.312 -4.844 -12.522 1.00 83.31 83 THR A N 1
ATOM 693 C CA . THR A 1 83 ? 8.453 -3.723 -12.114 1.00 83.31 83 THR A CA 1
ATOM 694 C C . THR A 1 83 ? 7.376 -3.468 -13.166 1.00 83.31 83 THR A C 1
ATOM 696 O O . THR A 1 83 ? 7.422 -4.015 -14.272 1.00 83.31 83 THR A O 1
ATOM 699 N N . TYR A 1 84 ? 6.391 -2.630 -12.833 1.00 80.44 84 TYR A N 1
ATOM 700 C CA . TYR A 1 84 ? 5.269 -2.345 -13.731 1.00 80.44 84 TYR A CA 1
ATOM 701 C C . TYR A 1 84 ? 5.723 -1.782 -15.091 1.00 80.44 84 TYR A C 1
ATOM 703 O O . TYR A 1 84 ? 5.075 -2.050 -16.103 1.00 80.44 84 TYR A O 1
ATOM 711 N N . HIS A 1 85 ? 6.864 -1.081 -15.139 1.00 81.75 85 HIS A N 1
ATOM 712 C CA . HIS A 1 85 ? 7.490 -0.537 -16.352 1.00 81.75 85 HIS A CA 1
ATOM 713 C C . HIS A 1 85 ? 7.710 -1.579 -17.454 1.00 81.75 85 HIS A C 1
ATOM 715 O O . HIS A 1 85 ? 7.585 -1.263 -18.629 1.00 81.75 85 HIS A O 1
ATOM 721 N N . PHE A 1 86 ? 7.978 -2.834 -17.091 1.00 82.62 86 PHE A N 1
ATOM 722 C CA . PHE A 1 86 ? 8.304 -3.901 -18.045 1.00 82.62 86 PHE A CA 1
ATOM 723 C C . PHE A 1 86 ? 7.103 -4.763 -18.440 1.00 82.62 86 PHE A C 1
ATOM 725 O O . PHE A 1 86 ? 7.234 -5.674 -19.256 1.00 82.62 86 PHE A O 1
ATOM 732 N N . TRP A 1 87 ? 5.939 -4.524 -17.840 1.00 83.25 87 TRP A N 1
ATOM 733 C CA . TRP A 1 87 ? 4.739 -5.301 -18.118 1.00 83.25 87 TRP A CA 1
ATOM 734 C C . TRP A 1 87 ? 3.993 -4.735 -19.321 1.00 83.25 87 TRP A C 1
ATOM 736 O O . TRP A 1 87 ? 3.829 -3.521 -19.454 1.00 83.25 87 TRP A O 1
ATOM 746 N N . THR A 1 88 ? 3.482 -5.630 -20.162 1.00 82.94 88 THR A N 1
ATOM 747 C CA . THR A 1 88 ? 2.523 -5.265 -21.214 1.00 82.94 88 THR A CA 1
ATOM 748 C C . THR A 1 88 ? 1.225 -4.726 -20.603 1.00 82.94 88 THR A C 1
ATOM 750 O O . THR A 1 88 ? 0.916 -5.012 -19.445 1.00 82.94 88 THR A O 1
ATOM 753 N N . LEU A 1 89 ? 0.440 -3.958 -21.367 1.00 79.56 89 LEU A N 1
ATOM 754 C CA . LEU A 1 89 ? -0.834 -3.401 -20.883 1.00 79.56 89 LEU A CA 1
ATOM 755 C C . LEU A 1 89 ? -1.790 -4.493 -20.373 1.00 79.56 89 LEU A C 1
ATOM 757 O O . LEU A 1 89 ? -2.388 -4.340 -19.310 1.00 79.56 89 LEU A O 1
ATOM 761 N N . GLU A 1 90 ? -1.853 -5.624 -21.075 1.00 80.31 90 GLU A N 1
ATOM 762 C CA . GLU A 1 90 ? -2.649 -6.787 -20.675 1.00 80.31 90 GLU A CA 1
ATOM 763 C C . GLU A 1 90 ? -2.149 -7.399 -19.355 1.00 80.31 90 GLU A C 1
ATOM 765 O O . GLU A 1 90 ? -2.924 -7.619 -18.425 1.00 80.31 90 GLU A O 1
ATOM 770 N N . GLN A 1 91 ? -0.834 -7.605 -19.218 1.00 83.12 91 GLN A N 1
ATOM 771 C CA . GLN A 1 91 ? -0.242 -8.099 -17.970 1.00 83.12 91 GLN A CA 1
ATOM 772 C C . GLN A 1 91 ? -0.484 -7.139 -16.802 1.00 83.12 91 GLN A C 1
ATOM 774 O O . GLN A 1 91 ? -0.794 -7.590 -15.701 1.00 83.12 91 GLN A O 1
ATOM 779 N N . ARG A 1 92 ? -0.385 -5.821 -17.032 1.00 81.56 92 ARG A N 1
ATOM 780 C CA . ARG A 1 92 ? -0.691 -4.801 -16.018 1.00 81.56 92 ARG A CA 1
ATOM 781 C C . ARG A 1 92 ? -2.133 -4.940 -15.535 1.00 81.56 92 ARG A C 1
ATOM 783 O O . ARG A 1 92 ? -2.340 -5.002 -14.325 1.00 81.56 92 ARG A O 1
ATOM 790 N N . ALA A 1 93 ? -3.098 -5.042 -16.451 1.00 78.69 93 ALA A N 1
ATOM 791 C CA . ALA A 1 93 ? -4.512 -5.207 -16.115 1.00 78.69 93 ALA A CA 1
ATOM 792 C C . ALA A 1 93 ? -4.771 -6.508 -15.334 1.00 78.69 93 ALA A C 1
ATOM 794 O O . ALA A 1 93 ? -5.385 -6.483 -14.266 1.00 78.69 93 ALA A O 1
ATOM 795 N N . ASN A 1 94 ? -4.218 -7.630 -15.798 1.00 84.00 94 ASN A N 1
ATOM 796 C CA . ASN A 1 94 ? -4.378 -8.932 -15.150 1.00 84.00 94 ASN A CA 1
ATOM 797 C C . ASN A 1 94 ? -3.752 -8.975 -13.748 1.00 84.00 94 ASN A C 1
ATOM 799 O O . ASN A 1 94 ? -4.377 -9.433 -12.791 1.00 84.00 94 ASN A O 1
ATOM 803 N N . PHE A 1 95 ? -2.523 -8.480 -13.582 1.00 84.88 95 PHE A N 1
ATOM 804 C CA . PHE A 1 95 ? -1.857 -8.474 -12.274 1.00 84.88 95 PHE A CA 1
ATOM 805 C C . PHE A 1 95 ? -2.529 -7.526 -11.292 1.00 84.88 95 PHE A C 1
ATOM 807 O O . PHE A 1 95 ? -2.654 -7.857 -10.112 1.00 84.88 95 PHE A O 1
ATOM 814 N N . MET A 1 96 ? -3.025 -6.400 -11.790 1.00 81.00 96 MET A N 1
ATOM 815 C CA . MET A 1 96 ? -3.857 -5.489 -11.027 1.00 81.00 96 MET A CA 1
ATOM 816 C C . MET A 1 96 ? -5.134 -6.175 -10.532 1.00 81.00 96 MET A C 1
ATOM 818 O O . MET A 1 96 ? -5.399 -6.154 -9.331 1.00 81.00 96 MET A O 1
ATOM 822 N N . LEU A 1 97 ? -5.883 -6.846 -11.411 1.00 83.94 97 LEU A N 1
ATOM 823 C CA . LEU A 1 97 ? -7.084 -7.599 -11.038 1.00 83.94 97 LEU A CA 1
ATOM 824 C C . LEU A 1 97 ? -6.782 -8.655 -9.960 1.00 83.94 97 LEU A C 1
ATOM 826 O O . LEU A 1 97 ? -7.521 -8.787 -8.980 1.00 83.94 97 LEU A O 1
ATOM 830 N N . LEU A 1 98 ? -5.674 -9.387 -10.104 1.00 85.94 98 LEU A N 1
ATOM 831 C CA . LEU A 1 98 ? -5.244 -10.392 -9.128 1.00 85.94 98 LEU A CA 1
ATOM 832 C C . LEU A 1 98 ? -4.906 -9.772 -7.767 1.00 85.94 98 LEU A C 1
ATOM 834 O O . LEU A 1 98 ? -5.303 -10.311 -6.729 1.00 85.94 98 LEU A O 1
ATOM 838 N N . ASP A 1 99 ? -4.182 -8.652 -7.753 1.00 84.00 99 ASP A N 1
ATOM 839 C CA . ASP A 1 99 ? -3.852 -7.927 -6.526 1.00 84.00 99 ASP A CA 1
ATOM 840 C C . ASP A 1 99 ? -5.113 -7.387 -5.844 1.00 84.00 99 ASP A C 1
ATOM 842 O O . ASP A 1 99 ? -5.256 -7.530 -4.628 1.00 84.00 99 ASP A O 1
ATOM 846 N N . HIS A 1 100 ? -6.059 -6.845 -6.614 1.00 81.00 100 HIS A N 1
ATOM 847 C CA . HIS A 1 100 ? -7.348 -6.385 -6.100 1.00 81.00 100 HIS A CA 1
ATOM 848 C C . HIS A 1 100 ? -8.165 -7.524 -5.510 1.00 81.00 100 HIS A C 1
ATOM 850 O O . HIS A 1 100 ? -8.593 -7.432 -4.364 1.00 81.00 100 HIS A O 1
ATOM 856 N N . THR A 1 101 ? -8.317 -8.628 -6.239 1.00 86.06 101 THR A N 1
ATOM 857 C CA . THR A 1 101 ? -9.065 -9.799 -5.764 1.00 86.06 101 THR A CA 1
ATOM 858 C C . THR A 1 101 ? -8.466 -10.335 -4.466 1.00 86.06 101 THR A C 1
ATOM 860 O O . THR A 1 101 ? -9.189 -10.719 -3.550 1.00 86.06 101 THR A O 1
ATOM 863 N N . LYS A 1 102 ? -7.132 -10.336 -4.347 1.00 87.69 102 LYS A N 1
ATOM 864 C CA . LYS A 1 102 ? -6.443 -10.754 -3.123 1.00 87.69 102 LYS A CA 1
ATOM 865 C C . LYS A 1 102 ? -6.740 -9.822 -1.946 1.00 87.69 102 LYS A C 1
ATOM 867 O O . LYS A 1 102 ? -6.999 -10.323 -0.858 1.00 87.69 102 LYS A O 1
ATOM 872 N N . ARG A 1 103 ? -6.710 -8.503 -2.153 1.00 86.44 103 ARG A N 1
ATOM 873 C CA . ARG A 1 103 ? -7.017 -7.505 -1.112 1.00 86.44 103 ARG A CA 1
ATOM 874 C C . ARG A 1 103 ? -8.486 -7.555 -0.705 1.00 86.44 103 ARG A C 1
ATOM 876 O O . ARG A 1 103 ? -8.790 -7.598 0.479 1.00 86.44 103 ARG A O 1
ATOM 883 N N . PHE A 1 104 ? -9.382 -7.676 -1.680 1.00 87.00 104 PHE A N 1
ATOM 884 C CA . PHE A 1 104 ? -10.824 -7.712 -1.463 1.00 87.00 104 PHE A CA 1
ATOM 885 C C . PHE A 1 104 ? -11.274 -8.893 -0.592 1.00 87.00 104 PHE A C 1
ATOM 887 O O . PHE A 1 104 ? -12.247 -8.769 0.146 1.00 87.00 104 PHE A O 1
ATOM 894 N N . LYS A 1 105 ? -10.541 -10.017 -0.583 1.00 89.19 105 LYS A N 1
ATOM 895 C CA . LYS A 1 105 ? -10.813 -11.152 0.326 1.00 89.19 105 LYS A CA 1
ATOM 896 C C . LYS A 1 105 ? -10.785 -10.771 1.811 1.00 89.19 105 LYS A C 1
ATOM 898 O O . LYS A 1 105 ? -11.433 -11.446 2.606 1.00 89.19 105 LYS A O 1
ATOM 903 N N . HIS A 1 106 ? -10.065 -9.711 2.174 1.00 89.31 106 HIS A N 1
ATOM 904 C CA . HIS A 1 106 ? -9.954 -9.215 3.545 1.00 89.31 106 HIS A CA 1
ATOM 905 C C . HIS A 1 106 ? -11.115 -8.285 3.953 1.00 89.31 106 HIS A C 1
ATOM 907 O O . HIS A 1 106 ? -11.332 -8.074 5.143 1.00 89.31 106 HIS A O 1
ATOM 913 N N . SER A 1 107 ? -11.919 -7.793 2.997 1.00 87.25 107 SER A N 1
ATOM 914 C CA . SER A 1 107 ? -13.064 -6.903 3.266 1.00 87.25 107 SER A CA 1
ATOM 915 C C . SER A 1 107 ? -14.119 -7.555 4.162 1.00 87.25 107 SER A C 1
ATOM 917 O O . SER A 1 107 ? -14.504 -6.996 5.183 1.00 87.25 107 SER A O 1
ATOM 919 N N . ARG A 1 108 ? -14.558 -8.777 3.842 1.00 88.50 108 ARG A N 1
ATOM 920 C CA . ARG A 1 108 ? -15.597 -9.478 4.612 1.00 88.50 108 ARG A CA 1
ATOM 921 C C . ARG A 1 108 ? -15.157 -9.800 6.051 1.00 88.50 108 ARG A C 1
ATOM 923 O O . ARG A 1 108 ? -15.916 -9.496 6.969 1.00 88.50 108 ARG A O 1
ATOM 930 N N . PRO A 1 109 ? -13.956 -10.362 6.292 1.00 90.94 109 PRO A N 1
ATOM 931 C CA . PRO A 1 109 ? -13.423 -10.498 7.645 1.00 90.94 109 PRO A CA 1
ATOM 932 C C . PRO A 1 109 ? -13.284 -9.165 8.393 1.00 90.94 109 PRO A C 1
ATOM 934 O O . PRO A 1 109 ? -13.544 -9.123 9.597 1.00 90.94 109 PRO A O 1
ATOM 937 N N . LEU A 1 110 ? -12.913 -8.079 7.701 1.00 90.44 110 LEU A N 1
ATOM 938 C CA . LEU A 1 110 ? -12.866 -6.743 8.297 1.00 90.44 110 LEU A CA 1
ATOM 939 C C . LEU A 1 110 ? -14.255 -6.300 8.777 1.00 90.44 110 LEU A C 1
ATOM 941 O O . LEU A 1 110 ? -14.395 -5.895 9.929 1.00 90.44 110 LEU A O 1
ATOM 945 N N . PHE A 1 111 ? -15.283 -6.434 7.933 1.00 89.62 111 PHE A N 1
ATOM 946 C CA . PHE A 1 111 ? -16.666 -6.107 8.298 1.00 89.62 111 PHE A CA 1
ATOM 947 C C . PHE A 1 111 ? -17.137 -6.879 9.526 1.00 89.62 111 PHE A C 1
ATOM 949 O O . PHE A 1 111 ? -17.697 -6.283 10.441 1.00 89.62 111 PHE A O 1
ATOM 956 N N . TYR A 1 112 ? -16.822 -8.169 9.603 1.00 90.56 112 TYR A N 1
ATOM 957 C CA . TYR A 1 112 ? -17.128 -8.977 10.780 1.00 90.56 112 TYR A CA 1
ATOM 958 C C . TYR A 1 112 ? -16.412 -8.476 12.052 1.00 90.56 112 TYR A C 1
ATOM 960 O O . TYR A 1 112 ? -17.001 -8.417 13.134 1.00 90.56 112 TYR A O 1
ATOM 968 N N . CYS A 1 113 ? -15.142 -8.063 11.946 1.00 90.94 113 CYS A N 1
ATOM 969 C CA . CYS A 1 113 ? -14.426 -7.450 13.072 1.00 90.94 113 CYS A CA 1
ATOM 970 C C . CYS A 1 113 ? -15.074 -6.135 13.527 1.00 90.94 113 CYS A C 1
ATOM 972 O O . CYS A 1 113 ? -15.048 -5.828 14.717 1.00 90.94 113 CYS A O 1
ATOM 974 N N . MET A 1 114 ? -15.650 -5.367 12.599 1.00 89.94 114 MET A N 1
ATOM 975 C CA . MET A 1 114 ? -16.391 -4.155 12.939 1.00 89.94 114 MET A CA 1
ATOM 976 C C . MET A 1 114 ? -17.719 -4.491 13.619 1.00 89.94 114 MET A C 1
ATOM 978 O O . MET A 1 114 ? -17.974 -4.019 14.719 1.00 89.94 114 MET A O 1
ATOM 982 N N . GLU A 1 115 ? -18.521 -5.377 13.033 1.00 91.00 115 GLU A N 1
ATOM 983 C CA . GLU A 1 115 ? -19.824 -5.797 13.564 1.00 91.00 115 GLU A CA 1
ATOM 984 C C . GLU A 1 115 ? -19.733 -6.337 15.001 1.00 91.00 115 GLU A C 1
ATOM 986 O O . GLU A 1 115 ? -20.484 -5.934 15.889 1.00 91.00 115 GLU A O 1
ATOM 991 N N . THR A 1 116 ? -18.742 -7.186 15.272 1.00 91.31 116 THR A N 1
ATOM 992 C CA . THR A 1 116 ? -18.525 -7.752 16.615 1.00 91.31 116 THR A CA 1
ATOM 993 C C . THR A 1 116 ? -18.174 -6.699 17.670 1.00 91.31 116 THR A C 1
ATOM 995 O O . THR A 1 116 ? -18.516 -6.863 18.842 1.00 91.31 116 THR A O 1
ATOM 998 N N . LYS A 1 117 ? -17.526 -5.598 17.275 1.00 90.44 117 LYS A N 1
ATOM 999 C CA . LYS A 1 117 ? -17.115 -4.507 18.171 1.00 90.44 117 LYS A CA 1
ATOM 1000 C C . LYS A 1 117 ? -18.202 -3.462 18.408 1.00 90.44 117 LYS A C 1
ATOM 1002 O O . LYS A 1 117 ? -18.072 -2.676 19.343 1.00 90.44 117 LYS A O 1
ATOM 1007 N N . VAL A 1 118 ? -19.305 -3.483 17.659 1.00 91.12 118 VAL A N 1
ATOM 1008 C CA . VAL A 1 118 ? -20.423 -2.542 17.859 1.00 91.12 118 VAL A CA 1
ATOM 1009 C C . VAL A 1 118 ? -21.033 -2.657 19.254 1.00 91.12 118 VAL A C 1
ATOM 1011 O O . VAL A 1 118 ? -21.476 -1.669 19.839 1.00 91.12 118 VAL A O 1
ATOM 1014 N N . ASN A 1 119 ? -21.028 -3.859 19.829 1.00 87.81 119 ASN A N 1
ATOM 1015 C CA . ASN A 1 119 ? -21.553 -4.075 21.172 1.00 87.81 119 ASN A CA 1
ATOM 1016 C C . ASN A 1 119 ? -20.723 -3.409 22.274 1.00 87.81 119 ASN A C 1
ATOM 1018 O O . ASN A 1 119 ? -21.267 -3.181 23.349 1.00 87.81 119 ASN A O 1
ATOM 1022 N N . CYS A 1 120 ? -19.470 -3.044 21.994 1.00 88.75 120 CYS A N 1
ATOM 1023 C CA . CYS A 1 120 ? -18.589 -2.331 22.919 1.00 88.75 120 CYS A CA 1
ATOM 1024 C C . CYS A 1 120 ? -18.830 -0.810 22.944 1.00 88.75 120 CYS A C 1
ATOM 1026 O O . CYS A 1 120 ? -18.183 -0.112 23.716 1.00 88.75 120 CYS A O 1
ATOM 1028 N N . ILE A 1 121 ? -19.721 -0.280 22.099 1.00 91.19 121 ILE A N 1
ATOM 1029 C CA . ILE A 1 121 ? -20.026 1.154 22.058 1.00 91.19 121 ILE A CA 1
ATOM 1030 C C . ILE A 1 121 ? -20.971 1.505 23.213 1.00 91.19 121 ILE A C 1
ATOM 1032 O O . ILE A 1 121 ? -22.093 0.996 23.272 1.00 91.19 121 ILE A O 1
ATOM 1036 N N . ASN A 1 122 ? -20.522 2.400 24.096 1.00 88.62 122 ASN A N 1
ATOM 1037 C CA . ASN A 1 122 ? -21.287 2.852 25.264 1.00 88.62 122 ASN A CA 1
ATOM 1038 C C . ASN A 1 122 ? -22.418 3.825 24.892 1.00 88.62 122 ASN A C 1
ATOM 1040 O O . ASN A 1 122 ? -23.511 3.745 25.448 1.00 88.62 122 ASN A O 1
ATOM 1044 N N . ASP A 1 123 ? -22.174 4.736 23.945 1.00 92.56 123 ASP A N 1
ATOM 1045 C CA . ASP A 1 123 ? -23.180 5.702 23.497 1.00 92.56 123 ASP A CA 1
ATOM 1046 C C . ASP A 1 123 ? -24.250 5.013 22.633 1.00 92.56 123 ASP A C 1
ATOM 1048 O O . ASP A 1 123 ? -23.988 4.533 21.527 1.00 92.56 123 ASP A O 1
ATOM 1052 N N . ILE A 1 124 ? -25.483 4.996 23.143 1.00 91.62 124 ILE A N 1
ATOM 1053 C CA . ILE A 1 124 ? -26.649 4.368 22.514 1.00 91.62 124 ILE A CA 1
ATOM 1054 C C . ILE A 1 124 ? -26.976 5.015 21.159 1.00 91.62 124 ILE A C 1
ATOM 1056 O O . ILE A 1 124 ? -27.358 4.308 20.218 1.00 91.62 124 ILE A O 1
ATOM 1060 N N . TYR A 1 125 ? -26.828 6.337 21.037 1.00 91.81 125 TYR A N 1
ATOM 1061 C CA . TYR A 1 125 ? -27.114 7.061 19.800 1.00 91.81 125 TYR A CA 1
ATOM 1062 C C . TYR A 1 125 ? -26.083 6.714 18.722 1.00 91.81 125 TYR A C 1
ATOM 1064 O O . TYR A 1 125 ? -26.458 6.279 17.626 1.00 91.81 125 TYR A O 1
ATOM 1072 N N . LEU A 1 126 ? -24.790 6.811 19.052 1.00 91.75 126 LEU A N 1
ATOM 1073 C CA . LEU A 1 126 ? -23.705 6.435 18.139 1.00 91.75 126 LEU A CA 1
ATOM 1074 C C . LEU A 1 126 ? -23.771 4.953 17.765 1.00 91.75 126 LEU A C 1
ATOM 1076 O O . LEU A 1 126 ? -23.611 4.616 16.593 1.00 91.75 126 LEU A O 1
ATOM 1080 N N . LYS A 1 127 ? -24.095 4.071 18.717 1.00 93.69 127 LYS A N 1
ATOM 1081 C CA . LYS A 1 127 ? -24.281 2.637 18.467 1.00 93.69 127 LYS A CA 1
ATOM 1082 C C . LYS A 1 127 ? -25.390 2.374 17.451 1.00 93.69 127 LYS A C 1
ATOM 1084 O O . LYS A 1 127 ? -25.194 1.592 16.523 1.00 93.69 127 LYS A O 1
ATOM 1089 N N . ARG A 1 128 ? -26.552 3.026 17.591 1.00 93.38 128 ARG A N 1
ATOM 1090 C CA . ARG A 1 128 ? -27.670 2.878 16.642 1.00 93.38 128 ARG A CA 1
ATOM 1091 C C . ARG A 1 128 ? -27.284 3.371 15.249 1.00 93.38 128 ARG A C 1
ATOM 1093 O O . ARG A 1 128 ? -27.555 2.681 14.268 1.00 93.38 128 ARG A O 1
ATOM 1100 N N . LYS A 1 129 ? -26.636 4.535 15.163 1.00 92.69 129 LYS A N 1
ATOM 1101 C CA . LYS A 1 129 ? -26.203 5.117 13.888 1.00 92.69 129 LYS A CA 1
ATOM 1102 C C . LYS A 1 129 ? -25.169 4.237 13.187 1.00 92.69 129 LYS A C 1
ATOM 1104 O O . LYS A 1 129 ? -25.321 3.928 12.008 1.00 92.69 129 LYS A O 1
ATOM 1109 N N . TRP A 1 130 ? -24.178 3.763 13.936 1.00 93.00 130 TRP A N 1
ATOM 1110 C CA . TRP A 1 130 ? -23.129 2.882 13.435 1.00 93.00 130 TRP A CA 1
ATOM 1111 C C . TRP A 1 130 ? -23.668 1.516 12.986 1.00 93.00 130 TRP A C 1
ATOM 1113 O O . TRP A 1 130 ? -23.289 1.029 11.924 1.00 93.00 130 TRP A O 1
ATOM 1123 N N . ASN A 1 131 ? -24.630 0.942 13.717 1.00 92.81 131 ASN A N 1
ATOM 1124 C CA . ASN A 1 131 ? -25.361 -0.251 13.273 1.00 92.81 131 ASN A CA 1
ATOM 1125 C C . ASN A 1 131 ? -26.080 -0.029 11.936 1.00 92.81 131 ASN A C 1
ATOM 1127 O O . ASN A 1 131 ? -26.032 -0.896 11.069 1.00 92.81 131 ASN A O 1
ATOM 1131 N N . GLY A 1 132 ? -26.713 1.134 11.745 1.00 91.81 132 GLY A N 1
ATOM 1132 C CA . GLY A 1 132 ? -27.340 1.492 10.470 1.00 91.81 132 GLY A CA 1
ATOM 1133 C C . GLY A 1 132 ? -26.334 1.550 9.316 1.00 91.81 132 GLY A C 1
ATOM 1134 O O . GLY A 1 132 ? -26.611 1.047 8.228 1.00 91.81 132 GLY A O 1
ATOM 1135 N N . ILE A 1 133 ? -25.140 2.092 9.567 1.00 91.06 133 ILE A N 1
ATOM 1136 C CA . ILE A 1 133 ? -24.047 2.147 8.585 1.00 91.06 133 ILE A CA 1
ATOM 1137 C C . ILE A 1 133 ? -23.544 0.739 8.243 1.00 91.06 133 ILE A C 1
ATOM 1139 O O . ILE A 1 133 ? -23.416 0.413 7.063 1.00 91.06 133 ILE A O 1
ATOM 1143 N N . ILE A 1 134 ? -23.306 -0.114 9.244 1.00 89.75 134 ILE A N 1
ATOM 1144 C CA . ILE A 1 134 ? -22.871 -1.502 9.022 1.00 89.75 134 ILE A CA 1
ATOM 1145 C C . ILE A 1 134 ? -23.937 -2.299 8.267 1.00 89.75 134 ILE A C 1
ATOM 1147 O O . ILE A 1 134 ? -23.592 -3.016 7.331 1.00 89.75 134 ILE A O 1
ATOM 1151 N N . ALA A 1 135 ? -25.218 -2.146 8.607 1.00 89.06 135 ALA A N 1
ATOM 1152 C CA . ALA A 1 135 ? -26.314 -2.803 7.897 1.00 89.06 135 ALA A CA 1
ATOM 1153 C C . ALA A 1 135 ? -26.407 -2.338 6.433 1.00 89.06 135 ALA A C 1
ATOM 1155 O O . ALA A 1 135 ? -26.549 -3.163 5.530 1.00 89.06 135 ALA A O 1
ATOM 1156 N N . CYS A 1 136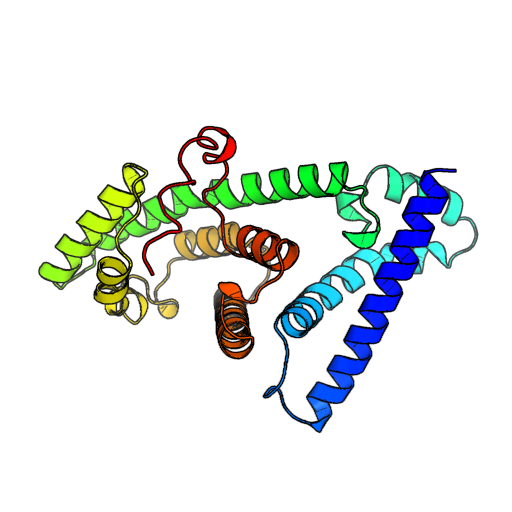 ? -26.250 -1.032 6.184 1.00 89.56 136 CYS A N 1
ATOM 1157 C CA . CYS A 1 136 ? -26.193 -0.470 4.834 1.00 89.56 136 CYS A CA 1
ATOM 1158 C C . CYS A 1 136 ? -25.041 -1.091 4.028 1.00 89.56 136 CYS A C 1
ATOM 1160 O O . CYS A 1 136 ? -25.273 -1.649 2.954 1.00 89.56 136 CYS A O 1
ATOM 1162 N N . LEU A 1 137 ? -23.827 -1.104 4.585 1.00 86.12 137 LEU A N 1
ATOM 1163 C CA . LEU A 1 137 ? -22.647 -1.700 3.948 1.00 86.12 137 LEU A CA 1
ATOM 1164 C C . LEU A 1 137 ? -22.807 -3.214 3.726 1.00 86.12 137 LEU A C 1
ATOM 1166 O O . LEU A 1 137 ? -22.461 -3.720 2.660 1.00 86.12 137 LEU A O 1
ATOM 1170 N N . GLY A 1 138 ? -23.388 -3.932 4.691 1.00 83.31 138 GLY A N 1
ATOM 1171 C CA . GLY A 1 138 ? -23.670 -5.367 4.603 1.00 83.31 138 GLY A CA 1
ATOM 1172 C C . GLY A 1 138 ? -24.700 -5.721 3.526 1.00 83.31 138 GLY A C 1
ATOM 1173 O O . GLY A 1 138 ? -24.568 -6.750 2.867 1.00 83.31 138 GLY A O 1
ATOM 1174 N N . SER A 1 139 ? -25.678 -4.842 3.287 1.00 85.44 139 SER A N 1
ATOM 1175 C CA . SER A 1 139 ? -26.652 -4.973 2.191 1.00 85.44 139 SER A CA 1
ATOM 1176 C C . SER A 1 139 ? -26.089 -4.602 0.808 1.00 85.44 139 SER A C 1
ATOM 1178 O O . SER A 1 139 ? -26.764 -4.778 -0.205 1.00 85.44 139 SER A O 1
ATOM 1180 N N . GLY A 1 140 ? -24.843 -4.114 0.746 1.00 81.62 140 GLY A N 1
ATOM 1181 C CA . GLY A 1 140 ? -24.199 -3.638 -0.480 1.00 81.62 140 GLY A CA 1
ATOM 1182 C C . GLY A 1 140 ? -24.542 -2.192 -0.853 1.00 81.62 140 GLY A C 1
ATOM 1183 O O . GLY A 1 140 ? -24.264 -1.781 -1.980 1.00 81.62 140 GLY A O 1
ATOM 1184 N N . GLY A 1 141 ? -25.148 -1.436 0.066 1.00 84.06 141 GLY A N 1
ATOM 1185 C CA . GLY A 1 141 ? -25.403 -0.005 -0.071 1.00 84.06 141 GLY A CA 1
ATOM 1186 C C . GLY A 1 141 ? -24.178 0.854 0.256 1.00 84.06 141 GLY A C 1
ATOM 1187 O O . GLY A 1 141 ? -23.163 0.369 0.762 1.00 84.06 141 GLY A O 1
ATOM 1188 N N . HIS A 1 142 ? -24.282 2.154 -0.027 1.00 82.94 142 HIS A N 1
ATOM 1189 C CA . HIS A 1 142 ? -23.260 3.142 0.313 1.00 82.94 142 HIS A CA 1
ATOM 1190 C C . HIS A 1 142 ? -23.817 4.140 1.341 1.00 82.94 142 HIS A C 1
ATOM 1192 O O . HIS A 1 142 ? -24.817 4.800 1.052 1.00 82.94 142 HIS A O 1
ATOM 1198 N N . PRO A 1 143 ? -23.223 4.251 2.542 1.00 87.25 143 PRO A N 1
ATOM 1199 C CA . PRO A 1 143 ? -23.661 5.219 3.539 1.00 87.25 143 PRO A CA 1
ATOM 1200 C C . PRO A 1 143 ? -23.315 6.647 3.101 1.00 87.25 143 PRO A C 1
ATOM 1202 O O . PRO A 1 143 ? -22.274 6.886 2.492 1.00 87.25 143 PRO A O 1
ATOM 1205 N N . THR A 1 144 ? -24.161 7.614 3.457 1.00 87.75 144 THR A N 1
ATOM 1206 C CA . THR A 1 144 ? -23.902 9.038 3.198 1.00 87.75 144 THR A CA 1
ATOM 1207 C C . THR A 1 144 ? -22.641 9.496 3.928 1.00 87.75 144 THR A C 1
ATOM 1209 O O . THR A 1 144 ? -22.432 9.134 5.089 1.00 87.75 144 THR A O 1
ATOM 1212 N N . THR A 1 145 ? -21.834 10.344 3.294 1.00 86.50 145 THR A N 1
ATOM 1213 C CA . THR A 1 145 ? -20.595 10.902 3.866 1.00 86.50 145 THR A CA 1
ATOM 1214 C C . THR A 1 145 ? -20.818 11.532 5.242 1.00 86.50 145 THR A C 1
ATOM 1216 O O . THR A 1 145 ? -20.105 11.212 6.189 1.00 86.50 145 THR A O 1
ATOM 1219 N N . GLU A 1 146 ? -21.867 12.337 5.394 1.00 88.12 146 GLU A N 1
ATOM 1220 C CA . GLU A 1 146 ? -22.254 12.976 6.660 1.00 88.12 146 GLU A CA 1
ATOM 1221 C C . GLU A 1 146 ? -22.524 11.960 7.780 1.00 88.12 146 GLU A C 1
ATOM 1223 O O . GLU A 1 146 ? -22.148 12.165 8.938 1.00 88.12 146 GLU A O 1
ATOM 1228 N N . SER A 1 147 ? -23.141 10.823 7.436 1.00 86.50 147 SER A N 1
ATOM 1229 C CA . SER A 1 147 ? -23.419 9.756 8.397 1.00 86.50 147 SER A CA 1
ATOM 1230 C C . SER A 1 147 ? -22.128 9.114 8.907 1.00 86.50 147 SER A C 1
ATOM 1232 O O . SER A 1 147 ? -21.996 8.894 10.109 1.00 86.50 147 SER A O 1
ATOM 1234 N N . VAL A 1 148 ? -21.146 8.911 8.025 1.00 86.81 148 VAL A N 1
ATOM 1235 C CA . VAL A 1 148 ? -19.837 8.348 8.377 1.00 86.81 148 VAL A CA 1
ATOM 1236 C C . VAL A 1 148 ? -19.028 9.335 9.217 1.00 86.81 148 VAL A C 1
ATOM 1238 O O . VAL A 1 148 ? -18.504 8.952 10.260 1.00 86.81 148 VAL A O 1
ATOM 1241 N N . ILE A 1 149 ? -18.985 10.612 8.819 1.00 88.94 149 ILE A N 1
ATOM 1242 C CA . ILE A 1 149 ? -18.240 11.669 9.525 1.00 88.94 149 ILE A CA 1
ATOM 1243 C C . ILE A 1 149 ? -18.733 11.813 10.966 1.00 88.94 149 ILE A C 1
ATOM 1245 O O . ILE A 1 149 ? -17.934 11.904 11.893 1.00 88.94 149 ILE A O 1
ATOM 1249 N N . SER A 1 150 ? -20.047 11.755 11.180 1.00 89.44 150 SER A N 1
ATOM 1250 C CA . SER A 1 150 ? -20.616 11.858 12.528 1.00 89.44 150 SER A CA 1
ATOM 1251 C C . SER A 1 150 ? -20.243 10.706 13.471 1.00 89.44 150 SER A C 1
ATOM 1253 O O . SER A 1 150 ? -20.388 10.837 14.682 1.00 89.44 150 SER A O 1
ATOM 1255 N N . CYS A 1 151 ? -19.768 9.582 12.929 1.00 88.94 151 CYS A N 1
ATOM 1256 C CA . CYS A 1 151 ? -19.257 8.445 13.690 1.00 88.94 151 CYS A CA 1
ATOM 1257 C C . CYS A 1 151 ? -17.725 8.484 13.846 1.00 88.94 151 CYS A C 1
ATOM 1259 O O . CYS A 1 151 ? -17.146 7.515 14.335 1.00 88.94 151 CYS A O 1
ATOM 1261 N N . GLY A 1 152 ? -17.063 9.582 13.459 1.00 86.38 152 GLY A N 1
ATOM 1262 C CA . GLY A 1 152 ? -15.607 9.742 13.530 1.00 86.38 152 GLY A CA 1
ATOM 1263 C C . GLY A 1 152 ? -15.027 9.531 14.931 1.00 86.38 152 GLY A C 1
ATOM 1264 O O . GLY A 1 152 ? -13.968 8.925 15.073 1.00 86.38 152 GLY A O 1
ATOM 1265 N N . THR A 1 153 ? -15.772 9.903 15.975 1.00 89.88 153 THR A N 1
ATOM 1266 C CA . THR A 1 153 ? -15.373 9.726 17.383 1.00 89.88 153 THR A CA 1
ATOM 1267 C C . THR A 1 153 ? -15.110 8.265 17.769 1.00 89.88 153 THR A C 1
ATOM 1269 O O . THR A 1 153 ? -14.304 8.012 18.665 1.00 89.88 153 THR A O 1
ATOM 1272 N N . LEU A 1 154 ? -15.733 7.299 17.075 1.00 88.50 154 LEU A N 1
ATOM 1273 C CA . LEU A 1 154 ? -15.515 5.858 17.272 1.00 88.50 154 LEU A CA 1
ATOM 1274 C C . LEU A 1 154 ? -14.149 5.377 16.756 1.00 88.50 154 LEU A C 1
ATOM 1276 O O . LEU A 1 154 ? -13.702 4.298 17.141 1.00 88.50 154 LEU A O 1
ATOM 1280 N N . PHE A 1 155 ? -13.528 6.141 15.853 1.00 88.88 155 PHE A N 1
ATOM 1281 C CA . PHE A 1 155 ? -12.205 5.877 15.280 1.00 88.88 155 PHE A CA 1
ATOM 1282 C C . PHE A 1 155 ? -11.096 6.667 15.973 1.00 88.88 155 PHE A C 1
ATOM 1284 O O . PHE A 1 155 ? -9.930 6.291 15.879 1.00 88.88 155 PHE A O 1
ATOM 1291 N N . GLU A 1 156 ? -11.445 7.753 16.658 1.00 85.62 156 GLU A N 1
ATOM 1292 C CA . GLU A 1 156 ? -10.529 8.475 17.543 1.00 85.62 156 GLU A CA 1
ATOM 1293 C C . GLU A 1 156 ? -10.343 7.719 18.865 1.00 85.62 156 GLU A C 1
ATOM 1295 O O . GLU A 1 156 ? -9.225 7.587 19.357 1.00 85.62 156 GLU A O 1
ATOM 1300 N N . ASN A 1 157 ? -11.434 7.159 19.396 1.00 84.00 157 ASN A N 1
ATOM 1301 C CA . ASN A 1 157 ? -11.475 6.466 20.683 1.00 84.00 157 ASN A CA 1
ATOM 1302 C C . ASN A 1 157 ? -11.842 4.978 20.517 1.00 84.00 157 ASN A C 1
ATOM 1304 O O . ASN A 1 157 ? -11.848 4.424 19.416 1.00 84.00 157 ASN A O 1
ATOM 1308 N N . SER A 1 158 ? -12.157 4.303 21.621 1.00 85.25 158 SER A N 1
ATOM 1309 C CA . SER A 1 158 ? -12.709 2.946 21.599 1.00 85.25 158 SER A CA 1
ATOM 1310 C C . SER A 1 158 ? -14.015 2.877 20.782 1.00 85.25 158 SER A C 1
ATOM 1312 O O . SER A 1 158 ? -14.847 3.781 20.907 1.00 85.25 158 SER A O 1
ATOM 1314 N N . PRO A 1 159 ? -14.271 1.821 19.979 1.00 87.56 159 PRO A N 1
ATOM 1315 C CA . PRO A 1 159 ? -13.506 0.576 19.852 1.00 87.56 159 PRO A CA 1
ATOM 1316 C C . PRO A 1 159 ? -12.641 0.462 18.581 1.00 87.56 159 PRO A C 1
ATOM 1318 O O . PRO A 1 159 ? -12.042 -0.598 18.366 1.00 87.56 159 PRO A O 1
ATOM 1321 N N . TYR A 1 160 ? -12.607 1.483 17.712 1.00 88.94 160 TYR A N 1
ATOM 1322 C CA . TYR A 1 160 ? -11.885 1.434 16.428 1.00 88.94 160 TYR A CA 1
ATOM 1323 C C . TYR A 1 160 ? -10.637 2.310 16.376 1.00 88.94 160 TYR A C 1
ATOM 1325 O O . TYR A 1 160 ? -9.975 2.333 15.334 1.00 88.94 160 TYR A O 1
ATOM 1333 N N . SER A 1 161 ? -10.282 2.982 17.476 1.00 88.56 161 SER A N 1
ATOM 1334 C CA . SER A 1 161 ? -8.977 3.624 17.605 1.00 88.56 161 SER A CA 1
ATOM 1335 C C . SER A 1 161 ? -7.884 2.648 17.229 1.00 88.56 161 SER A C 1
ATOM 1337 O O . SER A 1 161 ? -7.905 1.479 17.634 1.00 88.56 161 SER A O 1
ATOM 1339 N N . LEU A 1 162 ? -6.910 3.145 16.461 1.00 86.38 162 LEU A N 1
ATOM 1340 C CA . LEU A 1 162 ? -5.771 2.346 16.053 1.00 86.38 162 LEU A CA 1
ATOM 1341 C C . LEU A 1 162 ? -5.192 1.647 17.284 1.00 86.38 162 LEU A C 1
ATOM 1343 O O . LEU A 1 162 ? -5.034 0.433 17.238 1.00 86.38 162 LEU A O 1
ATOM 1347 N N . GLU A 1 163 ? -4.992 2.350 18.397 1.00 86.31 163 GLU A N 1
ATOM 1348 C CA . GLU A 1 163 ? -4.388 1.838 19.635 1.00 86.31 163 GLU A CA 1
ATOM 1349 C C . GLU A 1 163 ? -5.072 0.590 20.213 1.00 86.31 163 GLU A C 1
ATOM 1351 O O . GLU A 1 163 ? -4.378 -0.320 20.671 1.00 86.31 163 GLU A O 1
ATOM 1356 N N . GLU A 1 164 ? -6.393 0.483 20.080 1.00 86.12 164 GLU A N 1
ATOM 1357 C CA . GLU A 1 164 ? -7.209 -0.595 20.656 1.00 86.12 164 GLU A CA 1
ATOM 1358 C C . GLU A 1 164 ? -7.573 -1.713 19.661 1.00 86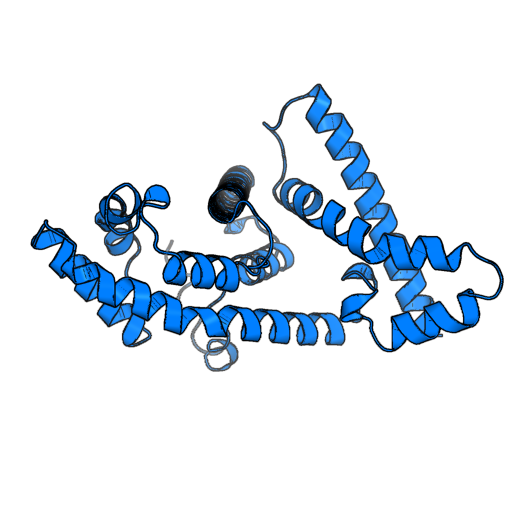.12 164 GLU A C 1
ATOM 1360 O O . GLU A 1 164 ? -8.250 -2.689 20.008 1.00 86.12 164 GLU A O 1
ATOM 1365 N N . LEU A 1 165 ? -7.119 -1.610 18.407 1.00 87.62 165 LEU A N 1
ATOM 1366 C CA . LEU A 1 165 ? -7.377 -2.632 17.395 1.00 87.62 165 LEU A CA 1
ATOM 1367 C C . LEU A 1 165 ? -6.745 -3.974 17.777 1.00 87.62 165 LEU A C 1
ATOM 1369 O O . LEU A 1 165 ? -5.523 -4.103 17.862 1.00 87.62 165 LEU A O 1
ATOM 1373 N N . GLY A 1 166 ? -7.587 -5.001 17.899 1.00 89.25 166 GLY A N 1
ATOM 1374 C CA . GLY A 1 166 ? -7.135 -6.378 18.080 1.00 89.25 166 GLY A CA 1
ATOM 1375 C C . GLY A 1 166 ? -6.409 -6.937 16.850 1.00 89.25 166 GLY A C 1
ATOM 1376 O O . GLY A 1 166 ? -6.607 -6.484 15.720 1.00 89.25 166 GLY A O 1
ATOM 1377 N N . ASP A 1 167 ? -5.620 -7.993 17.058 1.00 90.31 167 ASP A N 1
ATOM 1378 C CA . ASP A 1 167 ? -4.749 -8.581 16.028 1.00 90.31 167 ASP A CA 1
ATOM 1379 C C . ASP A 1 167 ? -5.478 -9.012 14.754 1.00 90.31 167 ASP A C 1
ATOM 1381 O O . ASP A 1 167 ? -4.961 -8.828 13.649 1.00 90.31 167 ASP A O 1
ATOM 1385 N N . LYS A 1 168 ? -6.686 -9.575 14.892 1.00 92.06 168 LYS A N 1
ATOM 1386 C CA . LYS A 1 168 ? -7.506 -9.979 13.742 1.00 92.06 168 LYS A CA 1
ATOM 1387 C C . LYS A 1 168 ? -7.872 -8.762 12.895 1.00 92.06 168 LYS A C 1
ATOM 1389 O O . LYS A 1 168 ? -7.569 -8.747 11.711 1.00 92.06 168 LYS A O 1
ATOM 1394 N N . HIS A 1 169 ? -8.423 -7.718 13.511 1.00 92.81 169 HIS A N 1
ATOM 1395 C CA . HIS A 1 169 ? -8.804 -6.489 12.813 1.00 92.81 169 HIS A CA 1
ATOM 1396 C C . HIS A 1 169 ? -7.575 -5.841 12.142 1.00 92.81 169 HIS A C 1
ATOM 1398 O O . HIS A 1 169 ? -7.598 -5.543 10.950 1.00 92.81 169 HIS A O 1
ATOM 1404 N N . MET A 1 170 ? -6.453 -5.737 12.863 1.00 92.44 170 MET A N 1
ATOM 1405 C CA . MET A 1 170 ? -5.191 -5.213 12.329 1.00 92.44 170 MET A CA 1
ATOM 1406 C C . MET A 1 170 ? -4.698 -5.993 11.100 1.00 92.44 170 MET A C 1
ATOM 1408 O O . MET A 1 170 ? -4.262 -5.401 10.112 1.00 92.44 170 MET A O 1
ATOM 1412 N N . LYS A 1 171 ? -4.763 -7.329 11.141 1.00 93.88 171 LYS A N 1
ATOM 1413 C CA . LYS A 1 171 ? -4.374 -8.195 10.021 1.00 93.88 171 LYS A CA 1
ATOM 1414 C C . LYS A 1 171 ? -5.228 -7.927 8.783 1.00 93.88 171 LYS A C 1
ATOM 1416 O O . LYS A 1 171 ? -4.670 -7.833 7.690 1.00 93.88 171 LYS A O 1
ATOM 1421 N N . GLU A 1 172 ? -6.543 -7.815 8.947 1.00 93.12 172 GLU A N 1
ATOM 1422 C CA . GLU A 1 172 ? -7.458 -7.580 7.826 1.00 93.12 172 GLU A CA 1
ATOM 1423 C C . GLU A 1 172 ? -7.272 -6.173 7.231 1.00 93.12 172 GLU A C 1
ATOM 1425 O O . GLU A 1 172 ? -7.197 -6.042 6.010 1.00 93.12 172 GLU A O 1
ATOM 1430 N N . LEU A 1 173 ? -7.046 -5.146 8.064 1.00 91.38 173 LEU A N 1
ATOM 1431 C CA . LEU A 1 173 ? -6.699 -3.790 7.604 1.00 91.38 173 LEU A CA 1
ATOM 1432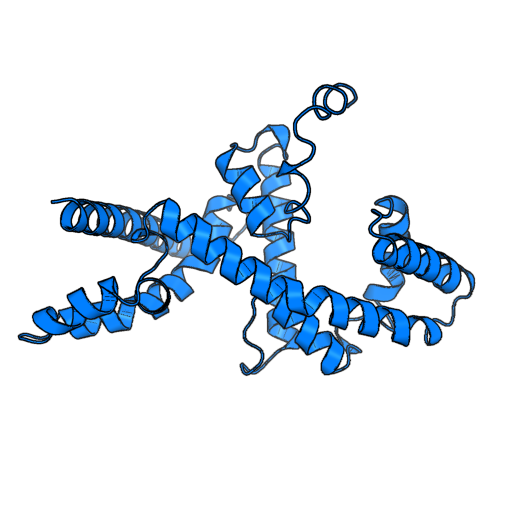 C C . LEU A 1 173 ? -5.395 -3.765 6.801 1.00 91.38 173 LEU A C 1
ATOM 1434 O O . LEU A 1 173 ? -5.330 -3.185 5.716 1.00 91.38 173 LEU A O 1
ATOM 1438 N N . LEU A 1 174 ? -4.345 -4.432 7.291 1.00 92.06 174 LEU A N 1
ATOM 1439 C CA . LEU A 1 174 ? -3.101 -4.570 6.532 1.00 92.06 174 LEU A CA 1
ATOM 1440 C C . LEU A 1 174 ? -3.337 -5.284 5.193 1.00 92.06 174 LEU A C 1
ATOM 1442 O O . LEU A 1 174 ? -2.784 -4.866 4.175 1.00 92.06 174 LEU A O 1
ATOM 1446 N N . GLY A 1 175 ? -4.154 -6.340 5.192 1.00 90.69 175 GLY A N 1
ATOM 1447 C CA . GLY A 1 175 ? -4.492 -7.120 4.003 1.00 90.69 175 GLY A CA 1
ATOM 1448 C C . GLY A 1 175 ? -5.196 -6.295 2.926 1.00 90.69 175 GLY A C 1
ATOM 1449 O O . GLY A 1 175 ? -4.767 -6.317 1.769 1.00 90.69 175 GLY A O 1
ATOM 1450 N N . ILE A 1 176 ? -6.205 -5.512 3.311 1.00 89.06 176 ILE A N 1
ATOM 1451 C CA . ILE A 1 176 ? -6.933 -4.585 2.430 1.00 89.06 176 ILE A CA 1
ATOM 1452 C C . ILE A 1 176 ? -5.989 -3.564 1.797 1.00 89.06 176 ILE A C 1
ATOM 1454 O O . ILE A 1 176 ? -5.976 -3.378 0.578 1.00 89.06 176 ILE A O 1
ATOM 1458 N N . HIS A 1 177 ? -5.098 -2.975 2.594 1.00 86.19 177 HIS A N 1
ATOM 1459 C CA . HIS A 1 177 ? -4.124 -2.008 2.091 1.00 86.19 177 HIS A CA 1
ATOM 1460 C C . HIS A 1 177 ? -2.942 -2.642 1.334 1.00 86.19 177 HIS A C 1
ATOM 1462 O O . HIS A 1 177 ? -2.011 -1.934 0.940 1.00 86.19 177 HIS A O 1
ATOM 1468 N N . GLY A 1 178 ? -2.953 -3.962 1.107 1.00 86.44 178 GLY A N 1
ATOM 1469 C CA . GLY A 1 178 ? -1.901 -4.673 0.378 1.00 86.44 178 GLY A CA 1
ATOM 1470 C C . GLY A 1 178 ? -0.557 -4.696 1.112 1.00 86.44 178 GLY A C 1
ATOM 1471 O O . GLY A 1 178 ? 0.498 -4.803 0.483 1.00 86.44 178 GLY A O 1
ATOM 1472 N N . LEU A 1 179 ? -0.573 -4.567 2.437 1.00 88.25 179 LEU A N 1
ATOM 1473 C CA . LEU A 1 179 ? 0.607 -4.548 3.289 1.00 88.25 179 LEU A CA 1
ATOM 1474 C C . LEU A 1 179 ? 0.934 -5.963 3.786 1.00 88.25 179 LEU A C 1
ATOM 1476 O O . LEU A 1 179 ? 0.079 -6.705 4.257 1.00 88.25 179 LEU A O 1
ATOM 1480 N N . THR A 1 180 ? 2.214 -6.340 3.739 1.00 87.69 180 THR A N 1
ATOM 1481 C CA . THR A 1 180 ? 2.669 -7.658 4.213 1.00 87.69 180 THR A CA 1
ATOM 1482 C C . THR A 1 180 ? 2.423 -7.838 5.715 1.00 87.69 180 THR A C 1
ATOM 1484 O O . THR A 1 180 ? 2.918 -7.035 6.504 1.00 87.69 180 THR A O 1
ATOM 1487 N N . ILE A 1 181 ? 1.727 -8.905 6.118 1.00 88.06 181 ILE A N 1
ATOM 1488 C CA . ILE A 1 181 ? 1.329 -9.176 7.518 1.00 88.06 181 ILE A CA 1
ATOM 1489 C C . ILE A 1 181 ? 2.521 -9.558 8.418 1.00 88.06 181 ILE A C 1
ATOM 1491 O O . ILE A 1 181 ? 2.553 -9.206 9.597 1.00 88.06 181 ILE A O 1
ATOM 1495 N N . TRP A 1 182 ? 3.509 -10.270 7.867 1.00 87.81 182 TRP A N 1
ATOM 1496 C CA . TRP A 1 182 ? 4.657 -10.800 8.618 1.00 87.81 182 TRP A CA 1
ATOM 1497 C C . TRP A 1 182 ? 5.721 -9.759 8.983 1.00 87.81 182 TRP A C 1
ATOM 1499 O O . TRP A 1 182 ? 6.580 -10.035 9.812 1.00 87.81 182 TRP A O 1
ATOM 1509 N N . ARG A 1 183 ? 5.682 -8.560 8.390 1.00 88.31 183 ARG A N 1
ATOM 1510 C CA . ARG A 1 183 ? 6.639 -7.501 8.739 1.00 88.31 183 ARG A CA 1
ATOM 1511 C C . ARG A 1 183 ? 6.306 -6.905 10.118 1.00 88.31 183 ARG A C 1
ATOM 1513 O O . ARG A 1 183 ? 5.118 -6.710 10.399 1.00 88.31 183 ARG A O 1
ATOM 1520 N N . PRO A 1 184 ? 7.324 -6.564 10.933 1.00 89.50 184 PRO A N 1
ATOM 1521 C CA . PRO A 1 184 ? 7.122 -5.950 12.243 1.00 89.50 184 PRO A CA 1
ATOM 1522 C C . PRO A 1 184 ? 6.497 -4.551 12.122 1.00 89.50 184 PRO A C 1
ATOM 1524 O O . PRO A 1 184 ? 6.326 -4.019 11.020 1.00 89.50 184 PRO A O 1
ATOM 1527 N N . PHE A 1 185 ? 6.149 -3.963 13.270 1.00 91.75 185 PHE A N 1
ATOM 1528 C CA . PHE A 1 185 ? 5.585 -2.610 13.372 1.00 91.75 185 PHE A CA 1
ATOM 1529 C C . PHE A 1 185 ? 4.282 -2.427 12.573 1.00 91.75 185 PHE A C 1
ATOM 1531 O O . PHE A 1 185 ? 4.084 -1.436 11.873 1.00 91.75 185 PHE A O 1
ATOM 1538 N N . ARG A 1 186 ? 3.372 -3.406 12.675 1.00 91.56 186 ARG A N 1
ATOM 1539 C CA . ARG A 1 186 ? 2.073 -3.438 11.973 1.00 91.56 186 ARG A CA 1
ATOM 1540 C C . ARG A 1 186 ? 1.285 -2.130 12.105 1.00 91.56 186 ARG A C 1
ATOM 1542 O O . ARG A 1 186 ? 0.889 -1.561 11.092 1.00 91.56 186 ARG A O 1
ATOM 1549 N N . ARG A 1 187 ? 1.135 -1.640 13.340 1.00 89.94 187 ARG A N 1
ATOM 1550 C CA . ARG A 1 187 ? 0.452 -0.381 13.669 1.00 89.94 187 ARG A CA 1
ATOM 1551 C C . ARG A 1 187 ? 1.103 0.818 12.981 1.00 89.94 187 ARG A C 1
ATOM 1553 O O . ARG A 1 187 ? 0.431 1.533 12.249 1.00 89.94 187 ARG A O 1
ATOM 1560 N N . GLN A 1 188 ? 2.412 0.986 13.161 1.00 89.88 188 GLN A N 1
ATOM 1561 C CA . GLN A 1 188 ? 3.169 2.089 12.566 1.00 89.88 188 GLN A CA 1
ATOM 1562 C C . GLN A 1 188 ? 3.032 2.114 11.041 1.00 89.88 188 GLN A C 1
ATOM 1564 O O . GLN A 1 188 ? 2.792 3.156 10.447 1.00 89.88 188 GLN A O 1
ATOM 1569 N N . ARG A 1 189 ? 3.094 0.948 10.396 1.00 89.50 189 ARG A N 1
ATOM 1570 C CA . ARG A 1 189 ? 2.941 0.836 8.940 1.00 89.50 189 ARG A CA 1
ATOM 1571 C C . ARG A 1 189 ? 1.540 1.196 8.455 1.00 89.50 189 ARG A C 1
ATOM 1573 O O . ARG A 1 189 ? 1.396 1.701 7.343 1.00 89.50 189 ARG A O 1
ATOM 1580 N N . LEU A 1 190 ? 0.516 0.921 9.260 1.00 89.06 190 LEU A N 1
ATOM 1581 C CA . LEU A 1 190 ? -0.851 1.337 8.965 1.00 89.06 190 LEU A CA 1
ATOM 1582 C C . LEU A 1 190 ? -1.000 2.859 9.114 1.00 89.06 190 LEU A C 1
ATOM 1584 O O . LEU A 1 190 ? -1.574 3.493 8.234 1.00 89.06 190 LEU A O 1
ATOM 1588 N N . ILE A 1 191 ? -0.393 3.451 10.150 1.00 88.44 191 ILE A N 1
ATOM 1589 C CA . ILE A 1 191 ? -0.324 4.911 10.340 1.00 88.44 191 ILE A CA 1
ATOM 1590 C C . ILE A 1 191 ? 0.388 5.571 9.156 1.00 88.44 191 ILE A C 1
ATOM 1592 O O . ILE A 1 191 ? -0.148 6.490 8.545 1.00 88.44 191 ILE A O 1
ATOM 1596 N N . GLU A 1 192 ? 1.562 5.075 8.766 1.00 84.94 192 GLU A N 1
ATOM 1597 C CA . GLU A 1 192 ? 2.304 5.566 7.600 1.0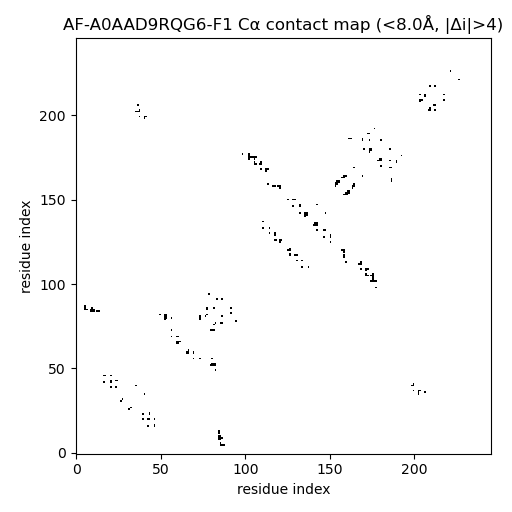0 84.94 192 GLU A CA 1
ATOM 1598 C C . GLU A 1 192 ? 1.471 5.487 6.319 1.00 84.94 192 GLU A C 1
ATOM 1600 O O . GLU A 1 192 ? 1.506 6.402 5.493 1.00 84.94 192 GLU A O 1
ATOM 1605 N N . ARG A 1 193 ? 0.696 4.407 6.158 1.00 83.94 193 ARG A N 1
ATOM 1606 C CA . ARG A 1 193 ? -0.204 4.237 5.017 1.00 83.94 193 ARG A CA 1
ATOM 1607 C C . ARG A 1 193 ? -1.356 5.242 5.040 1.00 83.94 193 ARG A C 1
ATOM 1609 O O . ARG A 1 193 ? -1.639 5.816 3.992 1.00 83.94 193 ARG A O 1
ATOM 1616 N N . GLY A 1 194 ? -1.974 5.487 6.194 1.00 85.19 194 GLY A N 1
ATOM 1617 C CA . GLY A 1 194 ? -3.011 6.512 6.357 1.00 85.19 194 GLY A CA 1
ATOM 1618 C C . GLY A 1 194 ? -2.474 7.926 6.116 1.00 85.19 194 GLY A C 1
ATOM 1619 O O . GLY A 1 194 ? -3.074 8.707 5.387 1.00 85.19 194 GLY A O 1
ATOM 1620 N N . MET A 1 195 ? -1.279 8.230 6.626 1.00 83.88 195 MET A N 1
ATOM 1621 C CA . MET A 1 195 ? -0.607 9.511 6.393 1.00 83.88 195 MET A CA 1
ATOM 1622 C C . MET A 1 195 ? -0.229 9.716 4.925 1.00 83.88 195 MET A C 1
ATOM 1624 O O . MET A 1 195 ? -0.267 10.839 4.432 1.00 83.88 195 MET A O 1
ATOM 1628 N N . LEU A 1 196 ? 0.150 8.654 4.210 1.00 81.00 196 LEU A N 1
ATOM 1629 C CA . LEU A 1 196 ? 0.358 8.718 2.765 1.00 81.00 196 LEU A CA 1
ATOM 1630 C C . LEU A 1 196 ? -0.945 9.070 2.039 1.00 81.00 196 LEU A C 1
ATOM 1632 O O . LEU A 1 196 ? -0.926 9.956 1.194 1.00 81.00 196 LEU A O 1
ATOM 1636 N N . ILE A 1 197 ? -2.047 8.398 2.381 1.00 82.06 197 ILE A N 1
ATOM 1637 C CA . ILE A 1 197 ? -3.381 8.674 1.830 1.00 82.06 197 ILE A CA 1
ATOM 1638 C C . ILE A 1 197 ? -3.759 10.142 2.047 1.00 82.06 197 ILE A C 1
ATOM 1640 O O . ILE A 1 197 ? -4.004 10.853 1.078 1.00 82.06 197 ILE A O 1
ATOM 1644 N N . LYS A 1 198 ? -3.658 10.631 3.284 1.00 81.69 198 LYS A N 1
ATOM 1645 C CA . LYS A 1 198 ? -3.945 12.031 3.608 1.00 81.69 198 LYS A CA 1
ATOM 1646 C C . LYS A 1 198 ? -3.111 13.013 2.780 1.00 81.69 198 LYS A C 1
ATOM 1648 O O . LYS A 1 198 ? -3.655 13.940 2.201 1.00 81.69 198 LYS A O 1
ATOM 1653 N N . ARG A 1 199 ? -1.796 12.793 2.667 1.00 79.50 199 ARG A N 1
ATOM 1654 C CA . ARG A 1 199 ? -0.922 13.677 1.872 1.00 79.50 199 ARG A CA 1
ATOM 1655 C C . ARG A 1 199 ? -1.282 13.683 0.387 1.00 79.50 199 ARG A C 1
ATOM 1657 O O . ARG A 1 199 ? -1.120 14.708 -0.266 1.00 79.50 199 ARG A O 1
ATOM 1664 N N . MET A 1 200 ? -1.727 12.549 -0.150 1.00 77.12 200 MET A N 1
ATOM 1665 C CA . MET A 1 200 ? -2.200 12.473 -1.532 1.00 77.12 200 MET A CA 1
ATOM 1666 C C . MET A 1 200 ? -3.516 13.232 -1.707 1.00 77.12 200 MET A C 1
ATOM 1668 O O . MET A 1 200 ? -3.651 13.951 -2.693 1.00 77.12 200 MET A O 1
ATOM 1672 N N . ASP A 1 201 ? -4.439 13.130 -0.749 1.00 79.62 201 ASP A N 1
ATOM 1673 C CA . ASP A 1 201 ? -5.694 13.889 -0.759 1.00 79.62 201 ASP A CA 1
ATOM 1674 C C . ASP A 1 201 ? -5.432 15.401 -0.666 1.00 79.62 201 ASP A C 1
ATOM 1676 O O . ASP A 1 201 ? -5.941 16.165 -1.486 1.00 79.62 201 ASP A O 1
ATOM 1680 N N . ASP A 1 202 ? -4.551 15.829 0.244 1.00 79.62 202 ASP A N 1
ATOM 1681 C CA . ASP A 1 202 ? -4.140 17.231 0.389 1.00 79.62 202 ASP A CA 1
ATOM 1682 C C . ASP A 1 202 ? -3.494 17.769 -0.903 1.00 79.62 202 ASP A C 1
ATOM 1684 O O . ASP A 1 202 ? -3.742 18.906 -1.309 1.00 79.62 202 ASP A O 1
ATOM 1688 N N . ALA A 1 203 ? -2.673 16.956 -1.579 1.00 80.38 203 ALA A N 1
ATOM 1689 C CA . ALA A 1 203 ? -2.062 17.326 -2.854 1.00 80.38 203 ALA A CA 1
ATOM 1690 C C . ALA A 1 203 ? -3.102 17.478 -3.975 1.00 80.38 203 ALA A C 1
ATOM 1692 O O . ALA A 1 203 ? -3.011 18.417 -4.759 1.00 80.38 203 ALA A O 1
ATOM 1693 N N . ILE A 1 204 ? -4.124 16.617 -4.016 1.00 79.19 204 ILE A N 1
ATOM 1694 C CA . ILE A 1 204 ? -5.222 16.724 -4.990 1.00 79.19 204 ILE A CA 1
ATOM 1695 C C . ILE A 1 204 ? -5.994 18.031 -4.796 1.00 79.19 204 ILE A C 1
ATOM 1697 O O . ILE A 1 204 ? -6.310 18.711 -5.770 1.00 79.19 204 ILE A O 1
ATOM 1701 N N . VAL A 1 205 ? -6.281 18.407 -3.547 1.00 81.50 205 VAL A N 1
ATOM 1702 C CA . VAL A 1 205 ? -6.962 19.675 -3.249 1.00 81.50 205 VAL A CA 1
ATOM 1703 C C . VAL A 1 205 ? -6.120 20.862 -3.726 1.00 81.50 205 VAL A C 1
ATOM 1705 O O . VAL A 1 205 ? -6.650 21.766 -4.371 1.00 81.50 205 VAL A O 1
ATOM 1708 N N . LYS A 1 206 ? -4.802 20.834 -3.493 1.00 81.69 206 LYS A N 1
ATOM 1709 C CA . LYS A 1 206 ? -3.872 21.874 -3.972 1.00 81.69 206 LYS A CA 1
ATOM 1710 C C . LYS A 1 206 ? -3.796 21.971 -5.499 1.00 81.69 206 LYS A C 1
ATOM 1712 O O . LYS A 1 206 ? -3.598 23.062 -6.021 1.00 81.69 206 LYS A O 1
ATOM 1717 N N . GLU A 1 207 ? -3.947 20.857 -6.212 1.00 79.94 207 GLU A N 1
ATOM 1718 C CA . GLU A 1 207 ? -3.885 20.792 -7.681 1.00 79.94 207 GLU A CA 1
ATOM 1719 C C . GLU A 1 207 ? -5.175 21.279 -8.378 1.00 79.94 207 GLU A C 1
ATOM 1721 O O . GLU A 1 207 ? -5.257 21.259 -9.606 1.00 79.94 207 GLU A O 1
ATOM 1726 N N . GLY A 1 208 ? -6.168 21.768 -7.626 1.00 76.81 208 GLY A N 1
ATOM 1727 C CA . GLY A 1 208 ? -7.445 22.245 -8.170 1.00 76.81 208 GLY A CA 1
ATOM 1728 C C . GLY A 1 208 ? -8.575 21.216 -8.090 1.00 76.81 208 GLY A C 1
ATOM 1729 O O . GLY A 1 208 ? -9.604 21.382 -8.739 1.00 76.81 208 GLY A O 1
ATOM 1730 N N . GLY A 1 209 ? -8.408 20.164 -7.285 1.00 73.06 209 GLY A N 1
ATOM 1731 C CA . GLY A 1 209 ? -9.438 19.163 -7.033 1.00 73.06 209 GLY A CA 1
ATOM 1732 C C . GLY A 1 209 ? -9.571 18.110 -8.136 1.00 73.06 209 GLY A C 1
ATOM 1733 O O . GLY A 1 209 ? -8.734 17.974 -9.022 1.00 73.06 209 GLY A O 1
ATOM 1734 N N . ILE A 1 210 ? -10.642 17.316 -8.050 1.00 69.88 210 ILE A N 1
ATOM 1735 C CA . ILE A 1 210 ? -10.874 16.130 -8.897 1.00 69.88 210 ILE A CA 1
ATOM 1736 C C . ILE A 1 210 ? -11.102 16.517 -10.363 1.00 69.88 210 ILE A C 1
ATOM 1738 O O . ILE A 1 210 ? -10.702 15.785 -11.263 1.00 69.88 210 ILE A O 1
ATOM 1742 N N . THR A 1 211 ? -11.714 17.677 -10.597 1.00 73.44 211 THR A N 1
ATOM 1743 C CA . THR A 1 211 ? -12.071 18.189 -11.927 1.00 73.44 211 THR A CA 1
ATOM 1744 C C . THR A 1 211 ? -10.857 18.565 -12.773 1.00 73.44 211 THR A C 1
ATOM 1746 O O . THR A 1 211 ? -10.944 18.530 -13.994 1.00 73.44 211 THR A O 1
ATOM 1749 N N . ASN A 1 212 ? -9.719 18.872 -12.143 1.00 72.69 212 ASN A N 1
ATOM 1750 C CA . ASN A 1 212 ? -8.472 19.216 -12.829 1.00 72.69 212 ASN A CA 1
ATOM 1751 C C . ASN A 1 212 ? -7.514 18.015 -12.989 1.00 72.69 212 ASN A C 1
ATOM 1753 O O . ASN A 1 212 ? -6.389 18.162 -13.466 1.00 72.69 212 ASN A O 1
ATOM 1757 N N . MET A 1 213 ? -7.923 16.814 -12.562 1.00 66.31 213 MET A N 1
ATOM 1758 C CA . MET A 1 213 ? -7.093 15.612 -12.659 1.00 66.31 213 MET A CA 1
ATOM 1759 C C . MET A 1 213 ? -7.175 14.986 -14.056 1.00 66.31 213 MET A C 1
ATOM 1761 O O . MET A 1 213 ? -8.257 14.838 -14.616 1.00 66.31 213 MET A O 1
ATOM 1765 N N . SER A 1 214 ? -6.041 14.516 -14.587 1.00 71.75 214 SER A N 1
ATOM 1766 C CA . SER A 1 214 ? -6.044 13.717 -15.819 1.00 71.75 214 SER A CA 1
ATOM 1767 C C . SER A 1 214 ? -6.784 12.381 -15.639 1.00 71.75 214 SER A C 1
ATOM 1769 O O . SER A 1 214 ? -6.858 11.822 -14.541 1.00 71.75 214 SER A O 1
ATOM 1771 N N . GLU A 1 215 ? -7.307 11.813 -16.722 1.00 66.69 215 GLU A N 1
ATOM 1772 C CA . GLU A 1 215 ? -8.045 10.541 -16.682 1.00 66.69 215 GLU A CA 1
ATOM 1773 C C . GLU A 1 215 ? -7.190 9.381 -16.128 1.00 66.69 215 GLU A C 1
ATOM 1775 O O . GLU A 1 215 ? -7.635 8.589 -15.293 1.00 66.69 215 GLU A O 1
ATOM 1780 N N . GLU A 1 216 ? -5.905 9.341 -16.489 1.00 62.94 216 GLU A N 1
ATOM 1781 C CA . GLU A 1 216 ? -4.934 8.384 -15.943 1.00 62.94 216 GLU A CA 1
ATOM 1782 C C . GLU A 1 216 ? -4.757 8.544 -14.427 1.00 62.94 216 GLU A C 1
ATOM 1784 O O . GLU A 1 216 ? -4.650 7.565 -13.680 1.00 62.94 216 GLU A O 1
ATOM 1789 N N . SER A 1 217 ? -4.787 9.791 -13.959 1.00 63.34 217 SER A N 1
ATOM 1790 C CA . SER A 1 217 ? -4.662 10.166 -12.556 1.00 63.34 217 SER A CA 1
ATOM 1791 C C . SER A 1 217 ? -5.863 9.721 -11.732 1.00 63.34 217 SER A C 1
ATOM 1793 O O . SER A 1 217 ? -5.683 9.239 -10.609 1.00 63.34 217 SER A O 1
ATOM 1795 N N . LEU A 1 218 ? -7.066 9.856 -12.286 1.00 65.50 218 LEU A N 1
ATOM 1796 C CA . LEU A 1 218 ? -8.310 9.380 -11.684 1.00 65.50 218 LEU A CA 1
ATOM 1797 C C . LEU A 1 218 ? -8.346 7.854 -11.641 1.00 65.50 218 LEU A C 1
ATOM 17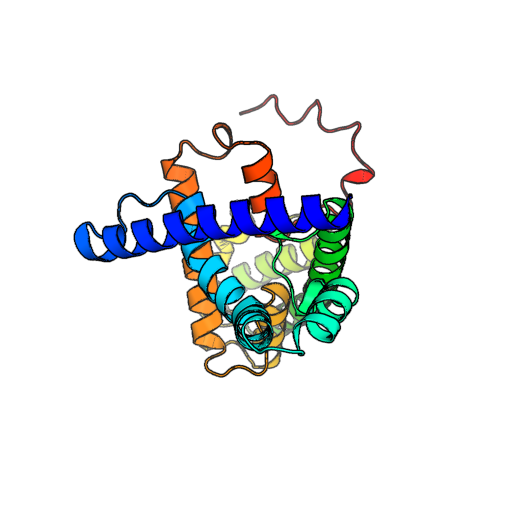99 O O . LEU A 1 218 ? -8.605 7.282 -10.581 1.00 65.50 218 LEU A O 1
ATOM 1803 N N . SER A 1 219 ? -7.982 7.197 -12.747 1.00 62.28 219 SER A N 1
ATOM 1804 C CA . SER A 1 219 ? -7.867 5.739 -12.826 1.00 62.28 219 SER A CA 1
ATOM 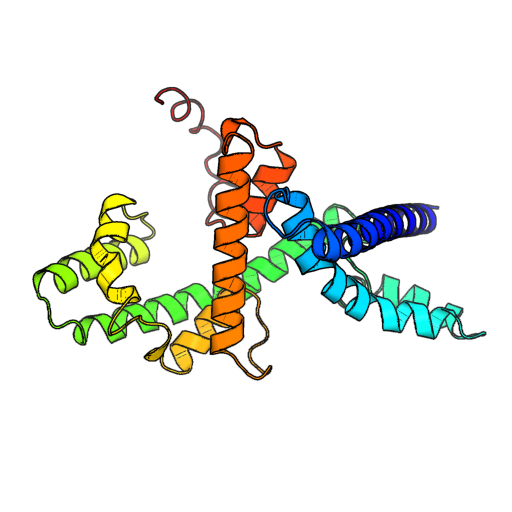1805 C C . SER A 1 219 ? -6.890 5.209 -11.780 1.00 62.28 219 SER A C 1
ATOM 1807 O O . SER A 1 219 ? -7.193 4.259 -11.062 1.00 62.28 219 SER A O 1
ATOM 1809 N N . TRP A 1 220 ? -5.728 5.847 -11.627 1.00 60.28 220 TRP A N 1
ATOM 1810 C CA . TRP A 1 220 ? -4.767 5.477 -10.596 1.00 60.28 220 TRP A CA 1
ATOM 1811 C C . TRP A 1 220 ? -5.312 5.684 -9.179 1.00 60.28 220 TRP A C 1
ATOM 1813 O O . TRP A 1 220 ? -5.089 4.834 -8.319 1.00 60.28 220 TRP A O 1
ATOM 1823 N N . ARG A 1 221 ? -6.043 6.776 -8.923 1.00 61.09 221 ARG A N 1
ATOM 1824 C CA . ARG A 1 221 ? -6.645 7.041 -7.608 1.00 61.09 221 ARG A CA 1
ATOM 1825 C C . ARG A 1 221 ? -7.657 5.961 -7.250 1.00 61.09 221 ARG A C 1
ATOM 1827 O O . ARG A 1 221 ? -7.582 5.371 -6.190 1.00 61.09 221 ARG A O 1
ATOM 1834 N N . ILE A 1 222 ? -8.533 5.631 -8.179 1.00 63.44 222 ILE A N 1
ATOM 1835 C CA . ILE A 1 222 ? -9.454 4.492 -8.117 1.00 63.44 222 ILE A CA 1
ATOM 1836 C C . ILE A 1 222 ? -8.704 3.181 -7.804 1.00 63.44 222 ILE A C 1
ATOM 1838 O O . ILE A 1 222 ? -9.086 2.380 -6.956 1.00 63.44 222 ILE A O 1
ATOM 1842 N N . LYS A 1 223 ? -7.554 2.980 -8.437 1.00 59.78 223 LYS A N 1
ATOM 1843 C CA . LYS A 1 223 ? -6.707 1.800 -8.234 1.00 59.78 223 LYS A CA 1
ATOM 1844 C C . LYS A 1 223 ? -5.979 1.785 -6.879 1.00 59.78 223 LYS A C 1
ATOM 1846 O O . LYS A 1 223 ? -5.692 0.708 -6.350 1.00 59.78 223 LYS A O 1
ATOM 1851 N N . SER A 1 224 ? -5.646 2.944 -6.312 1.00 53.09 224 SER A N 1
ATOM 1852 C CA . SER A 1 224 ? -4.922 3.076 -5.040 1.00 53.09 224 SER A CA 1
ATOM 1853 C C . SER A 1 224 ? -5.845 3.218 -3.821 1.00 53.09 224 SER A C 1
ATOM 1855 O O . SER A 1 224 ? -5.463 2.771 -2.732 1.00 53.09 224 SER A O 1
ATOM 1857 N N . TYR A 1 225 ? -7.054 3.739 -4.037 1.00 55.62 225 TYR A N 1
ATOM 1858 C CA . TYR A 1 225 ? -8.190 3.857 -3.125 1.00 55.62 225 TYR A CA 1
ATOM 1859 C C . TYR A 1 225 ? -9.286 2.892 -3.584 1.00 55.62 225 TYR A C 1
ATOM 1861 O O . TYR A 1 225 ? -10.155 3.244 -4.371 1.00 55.62 225 TYR A O 1
ATOM 1869 N N . GLU A 1 226 ? -9.169 1.651 -3.122 1.00 51.66 226 GLU A N 1
ATOM 1870 C CA . GLU A 1 226 ? 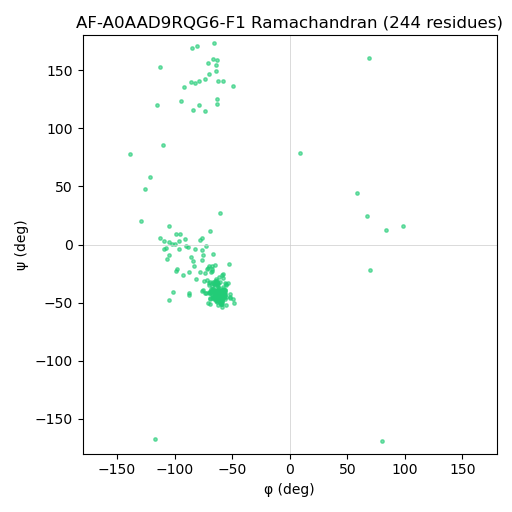-10.192 0.599 -3.086 1.00 51.66 226 GLU A CA 1
ATOM 1871 C C . GLU A 1 226 ? -11.509 0.885 -3.845 1.00 51.66 226 GLU A C 1
ATOM 1873 O O . GLU A 1 226 ? -12.532 1.239 -3.264 1.00 51.66 226 GLU A O 1
ATOM 1878 N N . TYR A 1 227 ? -11.497 0.725 -5.172 1.00 37.59 227 TYR A N 1
ATOM 1879 C CA . TYR A 1 227 ? -12.699 0.931 -5.973 1.00 37.59 227 TYR A CA 1
ATOM 1880 C C . TYR A 1 227 ? -13.576 -0.319 -5.993 1.00 37.59 227 TYR A C 1
ATOM 1882 O O . TYR A 1 227 ? -13.246 -1.356 -6.571 1.00 37.59 227 TYR A O 1
ATOM 1890 N N . VAL A 1 228 ? -14.762 -0.136 -5.421 1.00 36.22 228 VAL A N 1
ATOM 1891 C CA . VAL A 1 228 ? -15.998 -0.935 -5.476 1.00 36.22 228 VAL A CA 1
ATOM 1892 C C . VAL A 1 228 ? -16.551 -1.058 -6.923 1.00 36.22 228 VAL A C 1
ATOM 1894 O O . VAL A 1 228 ? -17.733 -1.273 -7.162 1.00 36.22 228 VAL A O 1
ATOM 1897 N N . SER A 1 229 ? -15.693 -0.967 -7.943 1.00 30.86 229 SER A N 1
ATOM 1898 C CA . SER A 1 229 ? -16.073 -0.804 -9.354 1.00 30.86 229 SER A CA 1
ATOM 1899 C C . SER A 1 229 ? -15.924 -2.045 -10.222 1.00 30.86 229 SER A C 1
ATOM 1901 O O . SER A 1 229 ? -16.054 -1.993 -11.436 1.00 30.86 229 SER A O 1
ATOM 1903 N N . ALA A 1 230 ? -15.790 -3.219 -9.612 1.00 28.06 230 ALA A N 1
ATOM 1904 C CA . ALA A 1 230 ? -16.016 -4.465 -10.348 1.00 28.06 230 ALA A CA 1
ATOM 1905 C C . ALA A 1 230 ? -17.516 -4.713 -10.654 1.00 28.06 230 ALA A C 1
ATOM 1907 O O . ALA A 1 230 ? -17.864 -5.714 -11.277 1.00 28.06 230 ALA A O 1
ATOM 1908 N N . LYS A 1 231 ? -18.425 -3.817 -10.222 1.00 31.30 231 LYS A N 1
ATOM 1909 C CA . LYS A 1 231 ? -19.862 -3.860 -10.554 1.00 31.30 231 LYS A CA 1
ATOM 1910 C C . LYS A 1 231 ? -20.303 -2.785 -11.566 1.00 31.30 231 LYS A C 1
ATOM 1912 O O . LYS A 1 231 ? -21.393 -2.912 -12.114 1.00 31.30 231 LYS A O 1
ATOM 1917 N N . TYR A 1 232 ? -19.472 -1.779 -11.861 1.00 32.09 232 TYR A N 1
ATOM 1918 C CA . TYR A 1 232 ? -19.848 -0.656 -12.738 1.00 32.09 232 TYR A CA 1
ATOM 1919 C C . TYR A 1 232 ? -19.687 -0.945 -14.237 1.00 32.09 232 TYR A C 1
ATOM 1921 O O . TYR A 1 232 ? -20.382 -0.332 -15.041 1.00 32.09 232 TYR A O 1
ATOM 1929 N N . GLU A 1 233 ? -18.917 -1.963 -14.629 1.00 32.47 233 GLU A N 1
ATOM 1930 C CA . GLU A 1 233 ? -18.869 -2.438 -16.027 1.00 32.47 233 GLU A CA 1
ATOM 1931 C C . GLU A 1 233 ? -20.192 -3.075 -16.506 1.00 32.47 233 GLU A C 1
ATOM 1933 O O . GLU A 1 233 ? -20.364 -3.337 -17.691 1.00 32.47 233 GLU A O 1
ATOM 1938 N N . ARG A 1 234 ? -21.166 -3.280 -15.604 1.00 31.56 234 ARG A N 1
ATOM 1939 C CA . ARG A 1 234 ? -22.536 -3.708 -15.941 1.00 31.56 234 ARG A CA 1
ATOM 1940 C C . ARG A 1 234 ? -23.584 -2.585 -15.922 1.00 31.56 234 ARG A C 1
ATOM 1942 O O . ARG A 1 234 ? -24.747 -2.870 -16.181 1.00 31.56 234 ARG A O 1
ATOM 1949 N N . LEU A 1 235 ? -23.201 -1.338 -15.629 1.00 33.41 235 LEU A N 1
ATOM 1950 C CA . LEU A 1 235 ? -24.118 -0.187 -15.504 1.00 33.41 235 LEU A CA 1
ATOM 1951 C C . LEU A 1 235 ? -23.685 1.043 -16.325 1.00 33.41 235 LEU A C 1
ATOM 1953 O O . LEU A 1 235 ? -24.164 2.152 -16.099 1.00 33.41 235 LEU A O 1
ATOM 1957 N N . ALA A 1 236 ? -22.834 0.835 -17.332 1.00 30.70 236 ALA A N 1
ATOM 1958 C CA . ALA A 1 236 ? -22.377 1.865 -18.262 1.00 30.70 236 ALA A CA 1
ATOM 1959 C C . ALA A 1 236 ? -23.463 2.707 -18.990 1.00 30.70 236 ALA A C 1
ATOM 1961 O O . ALA A 1 236 ? -23.085 3.774 -19.462 1.00 30.70 236 ALA A O 1
ATOM 1962 N N . PRO A 1 237 ? -24.772 2.361 -19.077 1.00 28.28 237 PRO A N 1
ATOM 1963 C CA . PRO A 1 237 ? -25.728 3.246 -19.748 1.00 28.28 237 PRO A CA 1
ATOM 1964 C C . PRO A 1 237 ? -26.386 4.318 -18.859 1.00 28.28 237 PRO A C 1
ATOM 1966 O O . PRO A 1 237 ? -27.190 5.083 -19.374 1.00 28.28 237 PRO A O 1
ATOM 1969 N N . THR A 1 238 ? -26.123 4.396 -17.545 1.00 31.75 238 THR A N 1
ATOM 1970 C CA . THR A 1 238 ? -26.895 5.293 -16.646 1.00 31.75 238 THR A CA 1
ATOM 1971 C C . THR A 1 238 ? -26.125 6.480 -16.053 1.00 31.75 238 THR A C 1
ATOM 1973 O O . THR A 1 238 ? -26.682 7.205 -15.232 1.00 31.75 238 THR A O 1
ATOM 1976 N N . MET A 1 239 ? -24.864 6.718 -16.438 1.00 27.56 239 MET A N 1
ATOM 1977 C CA . MET A 1 239 ? -24.047 7.808 -15.863 1.00 27.56 239 MET A CA 1
ATOM 1978 C C . MET A 1 239 ? -24.118 9.154 -16.605 1.00 27.56 239 MET A C 1
ATOM 1980 O O . MET A 1 239 ? -23.484 10.103 -16.153 1.00 27.56 239 MET A O 1
ATOM 1984 N N . ASP A 1 240 ? -24.953 9.295 -17.639 1.00 28.69 240 ASP A N 1
ATOM 1985 C CA . ASP A 1 240 ? -25.163 10.591 -18.315 1.00 28.69 240 ASP A CA 1
ATOM 1986 C C . ASP A 1 240 ? -26.031 11.577 -17.508 1.00 28.69 240 ASP A C 1
ATOM 1988 O O . ASP A 1 240 ? -26.098 12.759 -17.832 1.00 28.69 240 ASP A O 1
ATOM 1992 N N . HIS A 1 241 ? -26.659 11.139 -16.410 1.00 28.27 241 HIS A N 1
ATOM 1993 C CA . HIS A 1 241 ? -27.571 11.987 -15.628 1.00 28.27 241 HIS A CA 1
ATOM 1994 C C . HIS A 1 241 ? -27.044 12.458 -14.264 1.00 28.27 241 HIS A C 1
ATOM 1996 O O . HIS A 1 241 ? -27.726 13.234 -13.599 1.00 28.27 241 HIS A O 1
ATOM 2002 N N . VAL A 1 242 ? -25.844 12.050 -13.832 1.00 30.70 242 VAL A N 1
ATOM 2003 C CA . VAL A 1 242 ? -25.332 12.393 -12.482 1.00 30.70 242 VAL A CA 1
ATOM 2004 C C . VAL A 1 242 ? -24.255 13.490 -12.502 1.00 30.70 242 VAL A C 1
ATOM 2006 O O . VAL A 1 242 ? -23.928 14.045 -11.460 1.00 30.70 242 VAL A O 1
ATOM 2009 N N . VAL A 1 243 ? -23.751 13.889 -13.675 1.00 33.59 243 VAL A N 1
ATOM 2010 C CA . VAL A 1 243 ? -22.691 14.917 -13.796 1.00 33.59 243 VAL A CA 1
ATOM 2011 C C . VAL A 1 243 ? -23.250 16.350 -13.936 1.00 33.59 243 VAL A C 1
ATOM 2013 O O . VAL A 1 243 ? -22.490 17.309 -13.964 1.00 33.59 243 VAL A O 1
ATOM 2016 N N . CYS A 1 244 ? -24.574 16.541 -13.956 1.00 25.41 244 CYS A N 1
ATOM 2017 C CA . CYS A 1 244 ? -25.184 17.856 -14.212 1.00 25.41 244 CYS A CA 1
ATOM 2018 C C . CYS A 1 244 ? -25.644 18.662 -12.983 1.00 25.41 244 CYS A C 1
ATOM 2020 O O . CYS A 1 244 ? -26.282 19.692 -13.180 1.00 25.41 244 CYS A O 1
ATOM 2022 N N . LEU A 1 245 ? -25.343 18.273 -11.740 1.00 28.83 245 LEU A N 1
ATOM 2023 C CA . LEU A 1 245 ? -25.680 19.108 -10.573 1.00 28.83 245 LEU A CA 1
ATOM 2024 C C . LEU A 1 245 ? -24.560 19.135 -9.528 1.00 28.83 245 LEU A C 1
ATOM 2026 O O . LEU A 1 245 ? -24.646 18.494 -8.481 1.00 28.83 245 LEU A O 1
ATOM 2030 N N . SER A 1 246 ? -23.538 19.932 -9.823 1.00 30.02 246 SER A N 1
ATOM 2031 C CA . SER A 1 246 ? -22.735 20.669 -8.840 1.00 30.02 246 SER A CA 1
ATOM 2032 C C . SER A 1 246 ? -22.036 21.824 -9.536 1.00 30.02 246 SER A C 1
ATOM 2034 O O . SER A 1 246 ? -21.310 21.521 -10.511 1.00 30.02 246 SER A O 1
#

InterPro domains:
  IPR033122 LETM1-like, ribosome-binding domain [PF07766] (37-220)
  IPR044202 LETM1/MDM38-like [PTHR14009] (4-218)

Sequence (246 aa):
MLLYRVFKNGTKEFFSDLGKYMSLLKKQNLDGLNNIKREEIQLIYTMPKDLLKISPVLLISMLPFTNYFIFPLAYYFPRQLLTYHFWTLEQRANFMLLDHTKRFKHSRPLFYCMETKVNCINDIYLKRKWNGIIACLGSGGHPTTESVISCGTLFENSPYSLEELGDKHMKELLGIHGLTIWRPFRRQRLIERGMLIKRMDDAIVKEGGITNMSEESLSWRIKSYEYVSAKYERLAPTMDHVVCLS

Foldseek 3Di:
DVLCVLVVQLVVVLVVLVVLLVVLVVCCVPPNPPDAALVNLVSVVVNVVQCVQQVVLVVQCVDPPSVVPSSVVCVVCVVRRHDPSSDDPVRNVVVLVVLLVQLVVLVVLLLVLQVVQLVVDPDPVLSVLSVVCSVCVVVVHHDDPVSVVVNVVCCVDPDNPLVNDDLSNLQSLCSNQSHDSPDPPSSVVSVVLVVSVVVSQVSCVVCVHPVNDDPVRVVVCCSNPPPPCVPCVVVVPPPPPPPPDD

Mean predicted aligned error: 9.86 Å